Protein AF-A0A847F5H5-F1 (afdb_monomer)

Secondary structure (DSSP, 8-state):
---------------TTS--B-SSSSEEEEE--S-B-HHHHTTGGG---EEEEES--S-SEEEEEEEEEEETTEEEEEE----B----S---SSPEEEEE-S-TT---B-TT-EEEEEEE-TT--EEEEEE--PPPSS--GGGG---HHHHHHHHHHHHHHH-SS-HHHHHHHHHHHHHHHSEE-S-B-PPTTS-HHHHHHHT-SEE-HHHHHHHHHHHHHHTT--EEEEEEEE---EETTTTEEEEEGGGEEEEEEEEETTEEEEE----

Sequence (271 aa):
MLRTLLTAALIGSSVALLGSVSAGGDVREIGFAESMSPRALGPIRRDMTVVAELDSSSSRYLRGATLSDYRDGRWSGSIARPPVHSAGARAAGDKTRVAIVDHPEAYFLPAGAVVEAEERDHEGRRVLYFREGEPREGFDSRDLEIADELRERLRPIAERLAGGGDARERAERLRVRLASEKRYQLDFTAPPGVDATVYFLEEAEGGHCELFASAYVLLLRSIGIPARVVTGYVLSDEDASSGRWLARKGDAHAWAEVYVDGGYHPADPTP

Solvent-accessible surface area (backbone atoms only — not comparable to full-atom values): 14921 Å² total; per-residue (Å²): 138,90,84,82,85,84,77,84,74,82,80,78,81,81,53,74,93,62,36,68,71,58,98,77,68,72,44,39,40,42,70,70,59,65,57,45,52,51,80,70,47,59,59,34,68,69,30,75,55,62,30,32,42,22,66,60,73,99,54,52,50,23,43,36,36,43,30,40,47,70,56,97,61,25,39,30,32,34,59,62,76,59,59,72,46,89,57,74,88,83,77,95,64,91,57,37,45,36,38,36,69,48,63,77,90,61,72,57,39,42,78,38,33,32,35,43,46,79,50,63,50,98,86,65,38,46,30,40,32,27,33,85,38,74,46,58,76,74,77,63,73,50,23,44,60,66,54,66,70,56,29,67,65,35,25,65,56,29,50,68,56,24,54,84,72,56,71,58,59,20,48,51,37,38,31,53,48,49,29,72,75,36,43,79,34,62,67,43,67,41,62,90,97,49,45,49,41,60,41,40,71,76,72,43,68,41,33,41,42,56,43,36,11,45,37,52,27,53,28,36,21,37,72,71,35,36,25,27,34,34,36,33,31,46,51,83,64,66,38,84,89,76,68,25,34,54,36,27,56,31,30,56,44,36,28,20,33,37,57,43,99,60,23,63,40,85,47,68,27,58,105

Radius of gyration: 20.07 Å; Cα contacts (8 Å, |Δi|>4): 554; chains: 1; bounding box: 68×46×56 Å

Structure (mmCIF, N/CA/C/O backbone):
data_AF-A0A847F5H5-F1
#
_entry.id   AF-A0A847F5H5-F1
#
loop_
_atom_site.group_PDB
_atom_site.id
_atom_site.type_symbol
_atom_site.label_atom_id
_atom_site.label_alt_id
_atom_site.label_comp_id
_atom_site.label_asym_id
_atom_site.label_entity_id
_atom_site.label_seq_id
_atom_site.pdbx_PDB_ins_code
_atom_site.Cartn_x
_atom_site.Cartn_y
_atom_site.Cartn_z
_atom_site.occupancy
_atom_site.B_iso_or_equiv
_atom_site.auth_seq_id
_atom_site.auth_comp_id
_atom_site.auth_asym_id
_atom_site.auth_atom_id
_atom_site.pdbx_PDB_model_num
ATOM 1 N N . MET A 1 1 ? 49.551 -30.848 15.929 1.00 35.88 1 MET A N 1
ATOM 2 C CA . MET A 1 1 ? 48.209 -31.474 15.897 1.00 35.88 1 MET A CA 1
ATOM 3 C C . MET A 1 1 ? 47.343 -30.719 16.905 1.00 35.88 1 MET A C 1
ATOM 5 O O . MET A 1 1 ? 47.518 -30.927 18.090 1.00 35.88 1 MET A O 1
ATOM 9 N N . LEU A 1 2 ? 46.801 -29.555 16.542 1.00 30.11 2 LEU A N 1
ATOM 10 C CA . LEU A 1 2 ? 45.507 -29.298 15.879 1.00 30.11 2 LEU A CA 1
ATOM 11 C C . LEU A 1 2 ? 44.288 -29.544 16.793 1.00 30.11 2 LEU A C 1
ATOM 13 O O . LEU A 1 2 ? 43.998 -30.696 17.102 1.00 30.11 2 LEU A O 1
ATOM 17 N N . ARG A 1 3 ? 43.600 -28.449 17.163 1.00 28.64 3 ARG A N 1
ATOM 18 C CA . ARG A 1 3 ? 42.148 -28.263 17.430 1.00 28.64 3 ARG A CA 1
ATOM 19 C C . ARG A 1 3 ? 41.983 -26.936 18.193 1.00 28.64 3 ARG A C 1
ATOM 21 O O . ARG A 1 3 ? 42.121 -26.899 19.405 1.00 28.64 3 ARG A O 1
ATOM 28 N N . THR A 1 4 ? 42.079 -25.792 17.517 1.00 28.92 4 THR A N 1
ATOM 29 C CA . THR A 1 4 ? 41.012 -25.082 16.774 1.00 28.92 4 THR A CA 1
ATOM 30 C C . THR A 1 4 ? 39.921 -24.539 17.701 1.00 28.92 4 THR A C 1
ATOM 32 O O . THR A 1 4 ? 39.021 -25.260 18.118 1.00 28.92 4 THR A O 1
ATOM 35 N N . LEU A 1 5 ? 40.049 -23.241 17.989 1.00 28.94 5 LEU A N 1
ATOM 36 C CA . LEU A 1 5 ? 39.050 -22.354 18.576 1.00 28.94 5 LEU A CA 1
ATOM 37 C C . LEU A 1 5 ? 37.807 -22.318 17.674 1.00 28.94 5 LEU A C 1
ATOM 39 O O . LEU A 1 5 ? 37.929 -22.044 16.480 1.00 28.94 5 LEU A O 1
ATOM 43 N N . LEU A 1 6 ? 36.625 -22.586 18.232 1.00 26.55 6 LEU A N 1
ATOM 44 C CA . LEU A 1 6 ? 35.361 -22.310 17.555 1.00 26.55 6 LEU A CA 1
ATOM 45 C C . LEU A 1 6 ? 34.992 -20.844 17.798 1.00 26.55 6 LEU A C 1
ATOM 47 O O . LEU A 1 6 ? 34.504 -20.466 18.861 1.00 26.55 6 LEU A O 1
ATOM 51 N N . THR A 1 7 ? 35.242 -20.022 16.788 1.00 25.78 7 THR A N 1
ATOM 52 C CA . THR A 1 7 ? 34.642 -18.701 16.624 1.00 25.78 7 THR A CA 1
ATOM 53 C C . THR A 1 7 ? 33.165 -18.918 16.287 1.00 25.78 7 THR A C 1
ATOM 55 O O . THR A 1 7 ? 32.848 -19.420 15.209 1.00 25.78 7 THR A O 1
ATOM 58 N N . ALA A 1 8 ? 32.251 -18.601 17.205 1.00 26.41 8 ALA A N 1
ATOM 59 C CA . ALA A 1 8 ? 30.824 -18.582 16.900 1.00 26.41 8 ALA A CA 1
ATOM 60 C C . ALA A 1 8 ? 30.543 -17.390 15.973 1.00 26.41 8 ALA A C 1
ATOM 62 O O . ALA A 1 8 ? 30.628 -16.231 16.379 1.00 26.41 8 ALA A O 1
ATOM 63 N N . ALA A 1 9 ? 30.289 -17.697 14.703 1.00 25.73 9 ALA A N 1
ATOM 64 C CA . ALA A 1 9 ? 29.917 -16.737 13.682 1.00 25.73 9 ALA A CA 1
ATOM 65 C C . ALA A 1 9 ? 28.534 -16.142 13.986 1.00 25.73 9 ALA A C 1
ATOM 67 O O . ALA A 1 9 ? 27.576 -16.859 14.270 1.00 25.73 9 ALA A O 1
ATOM 68 N N . LEU A 1 10 ? 28.466 -14.815 13.903 1.00 22.73 10 LEU A N 1
ATOM 69 C CA . LEU A 1 10 ? 27.252 -14.010 13.871 1.00 22.73 10 LEU A CA 1
ATOM 70 C C . LEU A 1 10 ? 26.339 -14.515 12.745 1.00 22.73 10 LEU A C 1
ATOM 72 O O . LEU A 1 10 ? 26.642 -14.334 11.567 1.00 22.73 10 LEU A O 1
ATOM 76 N N . ILE A 1 11 ? 25.230 -15.155 13.108 1.00 26.02 11 ILE A N 1
ATOM 77 C CA . ILE A 1 11 ? 24.149 -15.468 12.174 1.00 26.02 11 ILE A CA 1
ATOM 78 C C . ILE A 1 11 ? 23.460 -14.139 11.859 1.00 26.02 11 ILE A C 1
ATOM 80 O O . ILE A 1 11 ? 22.859 -13.518 12.735 1.00 26.02 11 ILE A O 1
ATOM 84 N N . GLY A 1 12 ? 23.637 -13.675 10.622 1.00 22.53 12 GLY A N 1
ATOM 85 C CA . GLY A 1 12 ? 23.073 -12.430 10.118 1.00 22.53 12 GLY A CA 1
ATOM 86 C C . GLY A 1 12 ? 21.551 -12.437 10.212 1.00 22.53 12 GLY A C 1
ATOM 87 O O . GLY A 1 12 ? 20.888 -13.320 9.675 1.00 22.53 12 GLY A O 1
ATOM 88 N N . SER A 1 13 ? 21.007 -11.444 10.908 1.00 23.86 13 SER A N 1
ATOM 89 C CA . SER A 1 13 ? 19.577 -11.167 10.964 1.00 23.86 13 SER A CA 1
ATOM 90 C C . SER A 1 13 ? 19.075 -10.791 9.569 1.00 23.86 13 SER A C 1
ATOM 92 O O . SER A 1 13 ? 19.383 -9.711 9.064 1.00 23.86 13 SER A O 1
ATOM 94 N N . SER A 1 14 ? 18.310 -11.686 8.942 1.00 27.23 14 SER A N 1
ATOM 95 C CA . SER A 1 14 ? 17.518 -11.371 7.756 1.00 27.23 14 SER A CA 1
ATOM 96 C C . SER A 1 14 ? 16.498 -10.290 8.107 1.00 27.23 14 SER A C 1
ATOM 98 O O . SER A 1 14 ? 15.691 -10.425 9.023 1.00 27.23 14 SER A O 1
ATOM 100 N N . VAL A 1 15 ? 16.609 -9.184 7.390 1.00 31.14 15 VAL A N 1
ATOM 101 C CA . VAL A 1 15 ? 15.797 -7.977 7.495 1.00 31.14 15 VAL A CA 1
ATOM 102 C C . VAL A 1 15 ? 14.350 -8.254 7.068 1.00 31.14 15 VAL A C 1
ATOM 104 O O . VAL A 1 15 ? 14.107 -8.805 5.998 1.00 31.14 15 VAL A O 1
ATOM 107 N N . ALA A 1 16 ? 13.398 -7.796 7.881 1.00 34.81 16 ALA A N 1
ATOM 108 C CA . ALA A 1 16 ? 11.956 -8.028 7.757 1.00 34.81 16 ALA A CA 1
ATOM 109 C C . ALA A 1 16 ? 11.230 -7.281 6.613 1.00 34.81 16 ALA A C 1
ATOM 111 O O . ALA A 1 16 ? 10.046 -7.514 6.415 1.00 34.81 16 ALA A O 1
ATOM 112 N N . LEU A 1 17 ? 11.910 -6.449 5.813 1.00 39.22 17 LEU A N 1
ATOM 113 C CA . LEU A 1 17 ? 11.296 -5.782 4.645 1.00 39.22 17 LEU A CA 1
ATOM 114 C C . LEU A 1 17 ? 10.922 -6.758 3.516 1.00 39.22 17 LEU A C 1
ATOM 116 O O . LEU A 1 17 ? 10.131 -6.436 2.631 1.00 39.22 17 LEU A O 1
ATOM 120 N N . LEU A 1 18 ? 11.496 -7.961 3.531 1.00 43.25 18 LEU A N 1
ATOM 121 C CA . LEU A 1 18 ? 11.214 -9.028 2.580 1.00 43.25 18 LEU A CA 1
ATOM 122 C C . LEU A 1 18 ? 11.044 -10.307 3.401 1.00 43.25 18 LEU A C 1
ATOM 124 O O . LEU A 1 18 ? 12.012 -11.014 3.672 1.00 43.25 18 LEU A O 1
ATOM 128 N N . GLY A 1 19 ? 9.815 -10.546 3.862 1.00 35.94 19 GLY A N 1
ATOM 129 C CA . GLY A 1 19 ? 9.445 -11.721 4.648 1.00 35.94 19 GLY A CA 1
ATOM 130 C C . GLY A 1 19 ? 9.962 -13.048 4.081 1.00 35.94 19 GLY A C 1
ATOM 131 O O . GLY A 1 19 ? 10.298 -13.165 2.899 1.00 35.94 19 GLY A O 1
ATOM 132 N N . SER A 1 20 ? 10.043 -14.063 4.942 1.00 34.25 20 SER A N 1
ATOM 133 C CA . SER A 1 20 ? 10.551 -15.384 4.575 1.00 34.25 20 SER A CA 1
ATOM 134 C C . SER A 1 20 ? 9.737 -15.991 3.433 1.00 34.25 20 SER A C 1
ATOM 136 O O . SER A 1 20 ? 8.531 -16.194 3.559 1.00 34.25 20 SER A O 1
ATOM 138 N N . VAL A 1 21 ? 10.412 -16.326 2.333 1.00 33.47 21 VAL A N 1
ATOM 139 C CA . VAL A 1 21 ? 9.860 -17.187 1.285 1.00 33.47 21 VAL A CA 1
ATOM 140 C C . VAL A 1 21 ? 9.787 -18.602 1.858 1.00 33.47 21 VAL A C 1
ATOM 142 O O . VAL A 1 21 ? 10.818 -19.239 2.075 1.00 33.47 21 VAL A O 1
ATOM 145 N N . SER A 1 22 ? 8.580 -19.092 2.142 1.00 29.81 22 SER A N 1
ATOM 146 C CA . SER A 1 22 ? 8.377 -20.509 2.456 1.00 29.81 22 SER A CA 1
ATOM 147 C C . SER A 1 22 ? 8.654 -21.345 1.203 1.00 29.81 22 SER A C 1
ATOM 149 O O . SER A 1 22 ? 8.253 -20.982 0.094 1.00 29.81 22 SER A O 1
ATOM 151 N N . ALA A 1 23 ? 9.373 -22.456 1.367 1.00 26.58 23 ALA A N 1
ATOM 152 C CA . ALA A 1 23 ? 9.722 -23.381 0.296 1.00 26.58 23 ALA A CA 1
ATOM 153 C C . ALA A 1 23 ? 8.462 -24.099 -0.222 1.00 26.58 23 ALA A C 1
ATOM 155 O O . ALA A 1 23 ? 8.141 -25.204 0.205 1.00 26.58 23 ALA A O 1
ATOM 156 N N . GLY A 1 24 ? 7.727 -23.444 -1.123 1.00 30.95 24 GLY A N 1
ATOM 157 C CA . GLY A 1 24 ? 6.483 -23.984 -1.668 1.00 30.95 24 GLY A CA 1
ATOM 158 C C . GLY A 1 24 ? 5.568 -22.958 -2.333 1.00 30.95 24 GLY A C 1
ATOM 159 O O . GLY A 1 24 ? 4.369 -23.004 -2.101 1.00 30.95 24 GLY A O 1
ATOM 160 N N . GLY A 1 25 ? 6.112 -22.062 -3.165 1.00 37.31 25 GLY A N 1
ATOM 161 C CA . GLY A 1 25 ? 5.335 -21.243 -4.107 1.00 37.31 25 GLY A CA 1
ATOM 162 C C . GLY A 1 25 ? 4.893 -19.872 -3.586 1.00 37.31 25 GLY A C 1
ATOM 163 O O . GLY A 1 25 ? 4.116 -19.801 -2.649 1.00 37.31 25 GLY A O 1
ATOM 164 N N . ASP A 1 26 ? 5.392 -18.815 -4.243 1.00 52.09 26 ASP A N 1
ATOM 165 C CA . ASP A 1 26 ? 4.907 -17.422 -4.405 1.00 52.09 26 ASP A CA 1
ATOM 166 C C . ASP A 1 26 ? 4.318 -16.617 -3.224 1.00 52.09 26 ASP A C 1
ATOM 168 O O . ASP A 1 26 ? 4.041 -15.426 -3.401 1.00 52.09 26 ASP A O 1
ATOM 172 N N . VAL A 1 27 ? 4.160 -17.194 -2.035 1.00 48.09 27 VAL A N 1
ATOM 173 C CA . VAL A 1 27 ? 3.554 -16.547 -0.871 1.00 48.09 27 VAL A CA 1
ATOM 174 C C . VAL A 1 27 ? 4.625 -15.822 -0.063 1.00 48.09 27 VAL A C 1
ATOM 176 O O . VAL A 1 27 ? 5.603 -16.426 0.384 1.00 48.09 27 VAL A O 1
ATOM 179 N N . ARG A 1 28 ? 4.430 -14.515 0.133 1.00 54.88 28 ARG A N 1
ATOM 180 C CA . ARG A 1 28 ? 5.189 -13.724 1.105 1.00 54.88 28 ARG A CA 1
ATOM 181 C C . ARG A 1 28 ? 4.309 -13.436 2.309 1.00 54.88 28 ARG A C 1
ATOM 183 O O . ARG A 1 28 ? 3.216 -12.893 2.167 1.00 54.88 28 ARG A O 1
ATOM 190 N N . GLU A 1 29 ? 4.819 -13.779 3.483 1.00 46.38 29 GLU A N 1
ATOM 191 C CA . GLU A 1 29 ? 4.248 -13.381 4.765 1.00 46.38 29 GLU A CA 1
ATOM 192 C C . GLU A 1 29 ? 5.075 -12.236 5.332 1.00 46.38 29 GLU A C 1
ATOM 194 O O . GLU A 1 29 ? 6.288 -12.365 5.498 1.00 46.38 29 GLU A O 1
ATOM 199 N N . ILE A 1 30 ? 4.425 -11.118 5.643 1.00 51.72 30 ILE A N 1
ATOM 200 C CA . ILE A 1 30 ? 5.028 -10.068 6.458 1.00 51.72 30 ILE A CA 1
ATOM 201 C C . ILE A 1 30 ? 4.431 -10.201 7.852 1.00 51.72 30 ILE A C 1
ATOM 203 O O . ILE A 1 30 ? 3.277 -9.853 8.109 1.00 51.72 30 ILE A O 1
ATOM 207 N N . GLY A 1 31 ? 5.233 -10.767 8.751 1.00 40.81 31 GLY A N 1
ATOM 208 C CA . GLY A 1 31 ? 4.954 -10.736 10.174 1.00 40.81 31 GLY A CA 1
ATOM 209 C C . GLY A 1 31 ? 5.468 -9.428 10.754 1.00 40.81 31 GLY A C 1
ATOM 210 O O . GLY A 1 31 ? 6.678 -9.206 10.752 1.00 40.81 31 GLY A O 1
ATOM 211 N N . PHE A 1 32 ? 4.575 -8.593 11.286 1.00 47.12 32 PHE A N 1
ATOM 212 C CA . PHE A 1 32 ? 4.972 -7.495 12.163 1.00 47.12 32 PHE A CA 1
ATOM 213 C C . PHE A 1 32 ? 5.530 -8.128 13.430 1.00 47.12 32 PHE A C 1
ATOM 215 O O . PHE A 1 32 ? 4.789 -8.522 14.329 1.00 47.12 32 PHE A O 1
ATOM 222 N N . ALA A 1 33 ? 6.842 -8.347 13.472 1.00 33.88 33 ALA A N 1
ATOM 223 C CA . ALA A 1 33 ? 7.476 -8.724 14.718 1.00 33.88 33 ALA A CA 1
ATOM 224 C C . ALA A 1 33 ? 7.204 -7.600 15.723 1.00 33.88 33 ALA A C 1
ATOM 226 O O . ALA A 1 33 ? 7.337 -6.424 15.390 1.00 33.88 33 ALA A O 1
ATOM 227 N N . GLU A 1 34 ? 6.882 -7.977 16.958 1.00 37.00 34 GLU A N 1
ATOM 228 C CA . GLU A 1 34 ? 6.654 -7.116 18.127 1.00 37.00 34 GLU A CA 1
ATOM 229 C C . GLU A 1 34 ? 7.860 -6.200 18.470 1.00 37.00 34 GLU A C 1
ATOM 231 O O . GLU A 1 34 ? 7.881 -5.551 19.506 1.00 37.00 34 GLU A O 1
ATOM 236 N N . SER A 1 35 ? 8.872 -6.112 17.601 1.00 32.81 35 SER A N 1
ATOM 237 C CA . SER A 1 35 ? 9.904 -5.081 17.596 1.00 32.81 35 SER A CA 1
ATOM 238 C C . SER A 1 35 ? 10.494 -4.927 16.185 1.00 32.81 35 SER A C 1
ATOM 240 O O . SER A 1 35 ? 11.135 -5.841 15.661 1.00 32.81 35 SER A O 1
ATOM 242 N N . MET A 1 36 ? 10.334 -3.754 15.571 1.00 38.09 36 MET A N 1
ATOM 243 C CA . MET A 1 36 ? 11.272 -3.287 14.547 1.00 38.09 36 MET A CA 1
ATOM 244 C C . MET A 1 36 ? 12.256 -2.354 15.252 1.00 38.09 36 MET A C 1
ATOM 246 O O . MET A 1 36 ? 11.881 -1.303 15.763 1.00 38.09 36 MET A O 1
ATOM 250 N N . SER A 1 37 ? 13.523 -2.772 15.355 1.00 30.91 37 SER A N 1
ATOM 251 C CA . SER A 1 37 ? 14.561 -1.934 15.967 1.00 30.91 37 SER A CA 1
ATOM 252 C C . SER A 1 37 ? 15.206 -1.012 14.921 1.00 30.91 37 SER A C 1
ATOM 254 O O . SER A 1 37 ? 15.439 -1.451 13.785 1.00 30.91 37 SER A O 1
ATOM 256 N N . PRO A 1 38 ? 15.650 0.200 15.303 1.00 34.53 38 PRO A N 1
ATOM 257 C CA . PRO A 1 38 ? 16.405 1.094 14.417 1.00 34.53 38 PRO A CA 1
ATOM 258 C C . PRO A 1 38 ? 17.687 0.450 13.886 1.00 34.53 38 PRO A C 1
ATOM 260 O O . PRO A 1 38 ? 18.222 0.871 12.868 1.00 34.53 38 PRO A O 1
ATOM 263 N N . ARG A 1 39 ? 18.199 -0.595 14.545 1.00 28.91 39 ARG A N 1
ATOM 264 C CA . ARG A 1 39 ? 19.407 -1.314 14.129 1.00 28.91 39 ARG A CA 1
ATOM 265 C C . ARG A 1 39 ? 19.166 -2.247 12.935 1.00 28.91 39 ARG A C 1
ATOM 267 O O . ARG A 1 39 ? 20.116 -2.535 12.216 1.00 28.91 39 ARG A O 1
ATOM 274 N N . ALA A 1 40 ? 17.923 -2.684 12.718 1.00 34.25 40 ALA A N 1
ATOM 275 C CA . ALA A 1 40 ? 17.534 -3.541 11.595 1.00 34.25 40 ALA A CA 1
ATOM 276 C C . ALA A 1 40 ? 17.274 -2.744 10.302 1.00 34.25 40 ALA A C 1
ATOM 278 O O . ALA A 1 40 ? 17.538 -3.252 9.217 1.00 34.25 40 ALA A O 1
ATOM 279 N N . LEU A 1 41 ? 16.816 -1.488 10.413 1.00 41.78 41 LEU A N 1
ATOM 280 C CA . LEU A 1 41 ? 16.522 -0.602 9.273 1.00 41.78 41 LEU A CA 1
ATOM 281 C C . LEU A 1 41 ? 17.534 0.542 9.083 1.00 41.78 41 LEU A C 1
ATOM 283 O O . LEU A 1 41 ? 17.640 1.105 7.995 1.00 41.78 41 LEU A O 1
ATOM 287 N N . GLY A 1 42 ? 18.311 0.877 10.114 1.00 36.44 42 GLY A N 1
ATOM 288 C CA . GLY A 1 42 ? 19.349 1.910 10.081 1.00 36.44 42 GLY A CA 1
ATOM 289 C C . GLY A 1 42 ? 20.408 1.733 8.984 1.00 36.44 42 GLY A C 1
ATOM 290 O O . GLY A 1 42 ? 20.835 2.748 8.428 1.00 36.44 42 GLY A O 1
ATOM 291 N N . PRO A 1 43 ? 20.812 0.499 8.612 1.00 45.88 43 PRO A N 1
ATOM 292 C CA . PRO A 1 43 ? 21.656 0.283 7.440 1.00 45.88 43 PRO A CA 1
ATOM 293 C C . PRO A 1 43 ? 20.903 0.524 6.129 1.00 45.88 43 PRO A C 1
ATOM 295 O O . PRO A 1 43 ? 21.476 1.079 5.202 1.00 45.88 43 PRO A O 1
ATOM 298 N N . ILE A 1 44 ? 19.622 0.149 6.063 1.00 50.28 44 ILE A N 1
ATOM 299 C CA . ILE A 1 44 ? 18.853 0.071 4.815 1.00 50.28 44 ILE A CA 1
ATOM 300 C C . ILE A 1 44 ? 18.543 1.449 4.278 1.00 50.28 44 ILE A C 1
ATOM 302 O O . ILE A 1 44 ? 18.844 1.696 3.125 1.00 50.28 44 ILE A O 1
ATOM 306 N N . ARG A 1 45 ? 18.052 2.388 5.100 1.00 58.94 45 ARG A N 1
ATOM 307 C CA . ARG A 1 45 ? 17.749 3.755 4.625 1.00 58.94 45 ARG A CA 1
ATOM 308 C C . ARG A 1 45 ? 18.982 4.478 4.047 1.00 58.94 45 ARG A C 1
ATOM 310 O O . ARG A 1 45 ? 18.843 5.483 3.364 1.00 58.94 45 ARG A O 1
ATOM 317 N N . ARG A 1 46 ? 20.195 3.995 4.340 1.00 67.12 46 ARG A N 1
ATOM 318 C CA . ARG A 1 46 ? 21.462 4.493 3.776 1.00 67.12 46 ARG A CA 1
ATOM 319 C C . ARG A 1 46 ? 22.102 3.526 2.777 1.00 67.12 46 ARG A C 1
ATOM 321 O O . ARG A 1 46 ? 23.196 3.799 2.289 1.00 67.12 46 ARG A O 1
ATOM 328 N N . ASP A 1 47 ? 21.458 2.400 2.501 1.00 76.88 47 ASP A N 1
ATOM 329 C CA . ASP A 1 47 ? 21.939 1.389 1.580 1.00 76.88 47 ASP A CA 1
ATOM 330 C C . ASP A 1 47 ? 21.650 1.836 0.148 1.00 76.88 47 ASP A C 1
ATOM 332 O O . ASP A 1 47 ? 20.524 1.775 -0.354 1.00 76.88 47 ASP A O 1
ATOM 336 N N . MET A 1 48 ? 22.713 2.301 -0.500 1.00 82.25 48 MET A N 1
ATOM 337 C CA . MET A 1 48 ? 22.673 2.810 -1.864 1.00 82.25 48 MET A CA 1
ATOM 338 C C . MET A 1 48 ? 22.757 1.702 -2.921 1.00 82.25 48 MET A C 1
ATOM 340 O O . MET A 1 48 ? 22.806 2.018 -4.114 1.00 82.25 48 MET A O 1
ATOM 344 N N . THR A 1 49 ? 22.785 0.426 -2.513 1.00 85.31 49 THR A N 1
ATOM 345 C CA . THR A 1 49 ? 22.819 -0.721 -3.428 1.00 85.31 49 THR A CA 1
ATOM 346 C C . THR A 1 49 ? 21.616 -0.678 -4.360 1.00 85.31 49 THR A C 1
ATOM 348 O O . THR A 1 49 ? 20.473 -0.642 -3.901 1.00 85.31 49 THR A O 1
ATOM 351 N N . VAL A 1 50 ? 21.881 -0.684 -5.667 1.00 86.56 50 VAL A N 1
ATOM 352 C CA . VAL A 1 50 ? 20.852 -0.655 -6.712 1.00 86.56 50 VAL A CA 1
ATOM 353 C C . VAL A 1 50 ? 20.170 -2.019 -6.804 1.00 86.56 50 VAL A C 1
ATOM 355 O O . VAL A 1 50 ? 20.830 -3.052 -6.858 1.00 86.56 50 VAL A O 1
ATOM 358 N N . VAL A 1 51 ? 18.842 -1.996 -6.828 1.00 85.38 51 VAL A N 1
ATOM 359 C CA . VAL A 1 51 ? 17.952 -3.157 -6.959 1.00 85.38 51 VAL A CA 1
ATOM 360 C C . VAL A 1 51 ? 17.345 -3.205 -8.357 1.00 85.38 51 VAL A C 1
ATOM 362 O O . VAL A 1 51 ? 17.224 -4.284 -8.934 1.00 85.38 51 VAL A O 1
ATOM 365 N N . ALA A 1 52 ? 17.004 -2.046 -8.924 1.00 88.25 52 ALA A N 1
ATOM 366 C CA . ALA A 1 52 ? 16.523 -1.935 -10.293 1.00 88.25 52 ALA A CA 1
ATOM 367 C C . ALA A 1 52 ? 16.937 -0.605 -10.935 1.00 88.25 52 ALA A C 1
ATOM 369 O O . ALA A 1 52 ? 17.051 0.416 -10.255 1.00 88.25 52 ALA A O 1
ATOM 370 N N . GLU A 1 53 ? 17.126 -0.627 -12.252 1.00 90.81 53 GLU A N 1
ATOM 371 C CA . GLU A 1 53 ? 17.419 0.549 -13.076 1.00 90.81 53 GLU A CA 1
ATOM 372 C C . GLU A 1 53 ? 16.338 0.713 -14.143 1.00 90.81 53 GLU A C 1
ATOM 374 O O . GLU A 1 53 ? 16.091 -0.229 -14.897 1.00 90.81 53 GLU A O 1
ATOM 379 N N . LEU A 1 54 ? 15.730 1.892 -14.244 1.00 90.50 54 LEU A N 1
ATOM 380 C CA . LEU A 1 54 ? 14.658 2.183 -15.191 1.00 90.50 54 LEU A CA 1
ATOM 381 C C . LEU A 1 54 ? 15.040 3.361 -16.083 1.00 90.50 54 LEU A C 1
ATOM 383 O O . LEU A 1 54 ? 15.612 4.344 -15.612 1.00 90.50 54 LEU A O 1
ATOM 387 N N . ASP A 1 55 ? 14.692 3.274 -17.366 1.00 88.00 55 ASP A N 1
ATOM 388 C CA . ASP A 1 55 ? 14.926 4.378 -18.306 1.00 88.00 55 ASP A CA 1
ATOM 389 C C . ASP A 1 55 ? 13.941 5.542 -18.058 1.00 88.00 55 ASP A C 1
ATOM 391 O O . ASP A 1 55 ? 14.297 6.706 -18.205 1.00 88.00 55 ASP A O 1
ATOM 395 N N . SER A 1 56 ? 12.711 5.245 -17.635 1.00 81.94 56 SER A N 1
ATOM 396 C CA . SER A 1 56 ? 11.691 6.224 -17.239 1.00 81.94 56 SER A CA 1
ATOM 397 C C . SER A 1 56 ? 10.620 5.547 -16.377 1.00 81.94 56 SER A C 1
ATOM 399 O O . SER A 1 56 ? 10.612 4.324 -16.244 1.00 81.94 56 SER A O 1
ATOM 401 N N . SER A 1 57 ? 9.724 6.316 -15.758 1.00 78.38 57 SER A N 1
ATOM 402 C CA . SER A 1 57 ? 8.510 5.784 -15.126 1.00 78.38 57 SER A CA 1
ATOM 403 C C . SER A 1 57 ? 7.492 6.908 -14.945 1.00 78.38 57 SER A C 1
ATOM 405 O O . SER A 1 57 ? 7.869 7.992 -14.498 1.00 78.38 57 SER A O 1
ATOM 407 N N . SER A 1 58 ? 6.209 6.680 -15.247 1.00 78.00 58 SER A N 1
ATOM 408 C CA . SER A 1 58 ? 5.159 7.657 -14.895 1.00 78.00 58 SER A CA 1
ATOM 409 C C . SER A 1 58 ? 4.776 7.604 -13.416 1.00 78.00 58 SER A C 1
ATOM 411 O O . SER A 1 58 ? 4.169 8.536 -12.886 1.00 78.00 58 SER A O 1
ATOM 413 N N . SER A 1 59 ? 5.142 6.516 -12.735 1.00 84.62 59 SER A N 1
ATOM 414 C CA . SER A 1 59 ? 4.889 6.299 -11.316 1.00 84.62 59 SER A CA 1
ATOM 415 C C . SER A 1 59 ? 6.193 6.123 -10.556 1.00 84.62 59 SER A C 1
ATOM 417 O O . SER A 1 59 ? 7.058 5.334 -10.929 1.00 84.62 59 SER A O 1
ATOM 419 N N . ARG A 1 60 ? 6.304 6.775 -9.403 1.00 89.44 60 ARG A N 1
ATOM 420 C CA . ARG A 1 60 ? 7.405 6.521 -8.468 1.00 89.44 60 ARG A CA 1
ATOM 421 C C . ARG A 1 60 ? 7.276 5.192 -7.713 1.00 89.44 60 ARG A C 1
ATOM 423 O O . ARG A 1 60 ? 8.227 4.788 -7.062 1.00 89.44 60 ARG A O 1
ATOM 430 N N . TYR A 1 61 ? 6.123 4.523 -7.767 1.00 90.19 61 TYR A N 1
ATOM 431 C CA . TYR A 1 61 ? 5.852 3.293 -7.018 1.00 90.19 61 TYR A CA 1
ATOM 432 C C . TYR A 1 61 ? 6.129 2.055 -7.874 1.00 90.19 61 TYR A C 1
ATOM 434 O O . TYR A 1 61 ? 5.380 1.765 -8.810 1.00 90.19 61 TYR A O 1
ATOM 442 N N . LEU A 1 62 ? 7.168 1.300 -7.518 1.00 89.38 62 LEU A N 1
ATOM 443 C CA . LEU A 1 62 ? 7.529 0.031 -8.146 1.00 89.38 62 LEU A CA 1
ATOM 444 C C . LEU A 1 62 ? 7.092 -1.138 -7.269 1.00 89.38 62 LEU A C 1
ATOM 446 O O . LEU A 1 62 ? 7.663 -1.401 -6.208 1.00 89.38 62 LEU A O 1
ATOM 450 N N . ARG A 1 63 ? 6.064 -1.856 -7.722 1.00 86.75 63 ARG A N 1
ATOM 451 C CA . ARG A 1 63 ? 5.403 -2.926 -6.976 1.00 86.75 63 ARG A CA 1
ATOM 452 C C . ARG A 1 63 ? 6.275 -4.176 -6.881 1.00 86.75 63 ARG A C 1
ATOM 454 O O . ARG A 1 63 ? 6.668 -4.748 -7.896 1.00 86.75 63 ARG A O 1
ATOM 461 N N . GLY A 1 64 ? 6.497 -4.645 -5.657 1.00 83.88 64 GLY A N 1
ATOM 462 C CA . GLY A 1 64 ? 6.989 -5.987 -5.362 1.00 83.88 64 GLY A CA 1
ATOM 463 C C . GLY A 1 64 ? 5.830 -6.939 -5.061 1.00 83.88 64 GLY A C 1
ATOM 464 O O . GLY A 1 64 ? 5.262 -7.556 -5.965 1.00 83.88 64 GLY A O 1
ATOM 465 N N . ALA A 1 65 ? 5.479 -7.066 -3.781 1.00 83.06 65 ALA A N 1
ATOM 466 C CA . ALA A 1 65 ? 4.412 -7.950 -3.317 1.00 83.06 65 ALA A CA 1
ATOM 467 C C . ALA A 1 65 ? 3.130 -7.181 -2.989 1.00 83.06 65 ALA A C 1
ATOM 469 O O . ALA A 1 65 ? 3.174 -6.071 -2.465 1.00 83.06 65 ALA A O 1
ATOM 470 N N . THR A 1 66 ? 1.989 -7.801 -3.279 1.00 86.12 66 THR A N 1
ATOM 471 C CA . THR A 1 66 ? 0.660 -7.336 -2.868 1.00 86.12 66 THR A CA 1
ATOM 472 C C . THR A 1 66 ? 0.142 -8.248 -1.774 1.00 86.12 66 THR A C 1
ATOM 474 O O . THR A 1 66 ? 0.107 -9.468 -1.961 1.00 86.12 66 THR A O 1
ATOM 477 N N . LEU A 1 67 ? -0.268 -7.662 -0.658 1.00 88.56 67 LEU A N 1
ATOM 478 C CA . LEU A 1 67 ? -0.717 -8.365 0.530 1.00 88.56 67 LEU A CA 1
ATOM 479 C C . LEU A 1 67 ? -2.193 -8.059 0.762 1.00 88.56 67 LEU A C 1
ATOM 481 O O . LEU A 1 67 ? -2.575 -6.924 1.060 1.00 88.56 67 LEU A O 1
ATOM 485 N N . SER A 1 68 ? -3.008 -9.089 0.575 1.00 90.50 68 SER A N 1
ATOM 486 C CA . SER A 1 68 ? -4.466 -8.991 0.586 1.00 90.50 68 SER A CA 1
ATOM 487 C C . SER A 1 68 ? -5.073 -9.660 1.810 1.00 90.50 68 SER A C 1
ATOM 489 O O . SER A 1 68 ? -6.153 -9.259 2.229 1.00 90.50 68 SER A O 1
ATOM 491 N N . ASP A 1 69 ? -4.383 -10.623 2.413 1.00 89.88 69 ASP A N 1
ATOM 492 C CA . ASP A 1 69 ? -4.900 -11.435 3.507 1.00 89.88 69 ASP A CA 1
ATOM 493 C C . ASP A 1 69 ? -4.334 -10.937 4.845 1.00 89.88 69 ASP A C 1
ATOM 495 O O . ASP A 1 69 ? -3.117 -10.862 5.007 1.00 89.88 69 ASP A O 1
ATOM 499 N N . TYR A 1 70 ? -5.203 -10.599 5.805 1.00 89.44 70 TYR A N 1
ATOM 500 C CA . TYR A 1 70 ? -4.803 -10.156 7.147 1.00 89.44 70 TYR A CA 1
ATOM 501 C C . TYR A 1 70 ? -5.371 -11.069 8.229 1.00 89.44 70 TYR A C 1
ATOM 503 O O . TYR A 1 70 ? -6.591 -11.171 8.376 1.00 89.44 70 TYR A O 1
ATOM 511 N N . ARG A 1 71 ? -4.499 -11.734 8.994 1.00 86.38 71 ARG A N 1
ATOM 512 C CA . ARG A 1 71 ? -4.883 -12.625 10.102 1.00 86.38 71 ARG A CA 1
ATOM 513 C C . ARG A 1 71 ? -3.882 -12.535 11.241 1.00 86.38 71 ARG A C 1
ATOM 515 O O . ARG A 1 71 ? -2.679 -12.519 10.996 1.00 86.38 71 ARG A O 1
ATOM 522 N N . ASP A 1 72 ? -4.386 -12.490 12.472 1.00 84.38 72 ASP A N 1
ATOM 523 C CA . ASP A 1 72 ? -3.585 -12.499 13.704 1.00 84.38 72 ASP A CA 1
ATOM 524 C C . ASP A 1 72 ? -2.425 -11.490 13.683 1.00 84.38 72 ASP A C 1
ATOM 526 O O . ASP A 1 72 ? -1.275 -11.820 13.988 1.00 84.38 72 ASP A O 1
ATOM 530 N N . GLY A 1 73 ? -2.721 -10.262 13.247 1.00 84.00 73 GLY A N 1
ATOM 531 C CA . GLY A 1 73 ? -1.737 -9.192 13.154 1.00 84.00 73 GLY A CA 1
ATOM 532 C C . GLY A 1 73 ? -0.682 -9.393 12.066 1.00 84.00 73 GLY A C 1
ATOM 533 O O . GLY A 1 73 ? 0.394 -8.818 12.181 1.00 84.00 73 GLY A O 1
ATOM 534 N N . ARG A 1 74 ? -0.924 -10.221 11.039 1.00 84.50 74 ARG A N 1
ATOM 535 C CA . ARG A 1 74 ? 0.022 -10.481 9.939 1.00 84.50 74 ARG A CA 1
ATOM 536 C C . ARG A 1 74 ? -0.632 -10.350 8.575 1.00 84.50 74 ARG A C 1
ATOM 538 O O . ARG A 1 74 ? -1.766 -10.783 8.382 1.00 84.50 74 ARG A O 1
ATOM 545 N N . TRP A 1 75 ? 0.133 -9.817 7.625 1.00 85.31 75 TRP A N 1
ATOM 546 C CA . TRP A 1 75 ? -0.245 -9.792 6.218 1.00 85.31 75 TRP A CA 1
ATOM 547 C C . TRP A 1 75 ? 0.370 -10.965 5.464 1.00 85.31 75 TRP A C 1
ATOM 549 O O . TRP A 1 75 ? 1.557 -11.262 5.615 1.00 85.31 75 TRP A O 1
ATOM 559 N N . SER A 1 76 ? -0.406 -11.567 4.573 1.00 84.88 76 SER A N 1
ATOM 560 C CA . SER A 1 76 ? 0.091 -12.494 3.568 1.00 84.88 76 SER A CA 1
ATOM 561 C C . SER A 1 76 ? -0.432 -12.139 2.178 1.00 84.88 76 SER A C 1
ATOM 563 O O . SER A 1 76 ? -1.425 -11.426 1.991 1.00 84.88 76 SER A O 1
ATOM 565 N N . GLY A 1 77 ? 0.312 -12.577 1.169 1.00 83.06 77 GLY A N 1
ATOM 566 C CA . GLY A 1 77 ? -0.052 -12.354 -0.217 1.00 83.06 77 GLY A CA 1
ATOM 567 C C . GLY A 1 77 ? 0.990 -12.886 -1.177 1.00 83.06 77 GLY A C 1
ATOM 568 O O . GLY A 1 77 ? 1.762 -13.784 -0.847 1.00 83.06 77 GLY A O 1
ATOM 569 N N . SER A 1 78 ? 1.006 -12.328 -2.380 1.00 76.50 78 SER A N 1
ATOM 570 C CA . SER A 1 78 ? 1.799 -12.841 -3.493 1.00 76.50 78 SER A CA 1
ATOM 571 C C . SER A 1 78 ? 2.642 -11.757 -4.142 1.00 76.50 78 SER A C 1
ATOM 573 O O . SER A 1 78 ? 2.272 -10.581 -4.168 1.00 76.50 78 SER A O 1
ATOM 575 N N . ILE A 1 79 ? 3.749 -12.167 -4.754 1.00 71.31 79 ILE A N 1
ATOM 576 C CA . ILE A 1 79 ? 4.475 -11.307 -5.690 1.00 71.31 79 ILE A CA 1
ATOM 577 C C . ILE A 1 79 ? 3.593 -11.110 -6.924 1.00 71.31 79 ILE A C 1
ATOM 579 O O . ILE A 1 79 ? 3.209 -12.079 -7.583 1.00 71.31 79 ILE A O 1
ATOM 583 N N . ALA A 1 80 ? 3.249 -9.859 -7.231 1.00 66.19 80 ALA A N 1
ATOM 584 C CA . ALA A 1 80 ? 2.414 -9.563 -8.383 1.00 66.19 80 ALA A CA 1
ATOM 585 C C . ALA A 1 80 ? 3.190 -9.893 -9.663 1.00 66.19 80 ALA A C 1
ATOM 587 O O . ALA A 1 80 ? 4.155 -9.214 -10.011 1.00 66.19 80 ALA A O 1
ATOM 588 N N . ARG A 1 81 ? 2.762 -10.940 -10.374 1.00 72.31 81 ARG A N 1
ATOM 589 C CA . ARG A 1 81 ? 3.283 -11.242 -11.707 1.00 72.31 81 ARG A CA 1
ATOM 590 C C . ARG A 1 81 ? 2.475 -10.442 -12.733 1.00 72.31 81 ARG A C 1
ATOM 592 O O . ARG A 1 81 ? 1.270 -10.688 -12.870 1.00 72.31 81 ARG A O 1
ATOM 599 N N . PRO A 1 82 ? 3.083 -9.464 -13.424 1.00 73.00 82 PRO A N 1
ATOM 600 C CA . PRO A 1 82 ? 2.408 -8.757 -14.500 1.00 73.00 82 PRO A CA 1
ATOM 601 C C . PRO A 1 82 ? 2.060 -9.751 -15.617 1.00 73.00 82 PRO A C 1
ATOM 603 O O . PRO A 1 82 ? 2.726 -10.781 -15.767 1.00 73.00 82 PRO A O 1
ATOM 606 N N . PRO A 1 83 ? 1.012 -9.477 -16.407 1.00 71.88 83 PRO A N 1
ATOM 607 C CA . PRO A 1 83 ? 0.754 -10.279 -17.589 1.00 71.88 83 PRO A CA 1
ATOM 608 C C . PRO A 1 83 ? 1.949 -10.149 -18.541 1.00 71.88 83 PRO A C 1
ATOM 610 O O . PRO A 1 83 ? 2.469 -9.051 -18.748 1.00 71.88 83 PRO A O 1
ATOM 613 N N . VAL A 1 84 ? 2.384 -11.285 -19.089 1.00 69.12 84 VAL A N 1
ATOM 614 C CA . VAL A 1 84 ? 3.478 -11.365 -20.060 1.00 69.12 84 VAL A CA 1
ATOM 615 C C . VAL A 1 84 ? 2.865 -11.661 -21.422 1.00 69.12 84 VAL A C 1
ATOM 617 O O . VAL A 1 84 ? 2.314 -12.742 -21.631 1.00 69.12 84 VAL A O 1
ATOM 620 N N . HIS A 1 85 ? 2.941 -10.711 -22.350 1.00 69.00 85 HIS A N 1
ATOM 621 C CA . HIS A 1 85 ? 2.584 -10.966 -23.741 1.00 69.00 85 HIS A CA 1
ATOM 622 C C . HIS A 1 85 ? 3.831 -11.406 -24.499 1.00 69.00 85 HIS A C 1
ATOM 624 O O . HIS A 1 85 ? 4.729 -10.609 -24.739 1.00 69.00 85 HIS A O 1
ATOM 630 N N . SER A 1 86 ? 3.878 -12.671 -24.917 1.00 52.22 86 SER A N 1
ATOM 631 C CA . SER A 1 86 ? 4.898 -13.180 -25.835 1.00 52.22 86 SER A CA 1
ATOM 632 C C . SER A 1 86 ? 4.606 -12.729 -27.272 1.00 52.22 86 SER A C 1
ATOM 634 O O . SER A 1 86 ? 4.351 -13.538 -28.162 1.00 52.22 86 SER A O 1
ATOM 636 N N . ALA A 1 87 ? 4.612 -11.420 -27.522 1.00 50.34 87 ALA A N 1
ATOM 637 C CA . ALA A 1 87 ? 4.673 -10.923 -28.889 1.00 50.34 87 ALA A CA 1
ATOM 638 C C . ALA A 1 87 ? 6.136 -10.986 -29.342 1.00 50.34 87 ALA A C 1
ATOM 640 O O . ALA A 1 87 ? 7.020 -10.449 -28.676 1.00 50.34 87 ALA A O 1
ATOM 641 N N . GLY A 1 88 ? 6.392 -11.690 -30.450 1.00 45.69 88 GLY A N 1
ATOM 642 C CA . GLY A 1 88 ? 7.722 -11.833 -31.036 1.00 45.69 88 GLY A CA 1
ATOM 643 C C . GLY A 1 88 ? 8.463 -10.497 -31.091 1.00 45.69 88 GLY A C 1
ATOM 644 O O . GLY A 1 88 ? 7.879 -9.461 -31.409 1.00 45.69 88 GLY A O 1
ATOM 645 N N . ALA A 1 89 ? 9.743 -10.548 -30.727 1.00 47.84 89 ALA A N 1
ATOM 646 C CA . ALA A 1 89 ? 10.626 -9.402 -30.619 1.00 47.84 89 ALA A CA 1
ATOM 647 C C . ALA A 1 89 ? 10.442 -8.402 -31.776 1.00 47.84 89 ALA A C 1
ATOM 649 O O . ALA A 1 89 ? 10.440 -8.790 -32.945 1.00 47.84 89 ALA A O 1
ATOM 650 N N . ARG A 1 90 ? 10.407 -7.112 -31.408 1.00 46.62 90 ARG A N 1
ATOM 651 C CA . ARG A 1 90 ? 10.392 -5.908 -32.267 1.00 46.62 90 ARG A CA 1
ATOM 652 C C . ARG A 1 90 ? 9.019 -5.437 -32.763 1.00 46.62 90 ARG A C 1
ATOM 654 O O . ARG A 1 90 ? 8.749 -5.409 -33.957 1.00 46.62 90 ARG A O 1
ATOM 661 N N . ALA A 1 91 ? 8.227 -4.877 -31.854 1.00 47.00 91 ALA A N 1
ATOM 662 C CA . ALA A 1 91 ? 7.456 -3.681 -32.192 1.00 47.00 91 ALA A CA 1
ATOM 663 C C . ALA A 1 91 ? 8.111 -2.506 -31.460 1.00 47.00 91 ALA A C 1
ATOM 665 O O . ALA A 1 91 ? 8.173 -2.516 -30.235 1.00 47.00 91 ALA A O 1
ATOM 666 N N . ALA A 1 92 ? 8.673 -1.552 -32.199 1.00 45.41 92 ALA A N 1
ATOM 667 C CA . ALA A 1 92 ? 9.162 -0.294 -31.650 1.00 45.41 92 ALA A CA 1
ATOM 668 C C . ALA A 1 92 ? 7.941 0.557 -31.263 1.00 45.41 92 ALA A C 1
ATOM 670 O O . ALA A 1 92 ? 7.257 1.088 -32.132 1.00 45.41 92 ALA A O 1
ATOM 671 N N . GLY A 1 93 ? 7.625 0.605 -29.975 1.00 57.56 93 GLY A N 1
ATOM 672 C CA . GLY A 1 93 ? 6.615 1.482 -29.381 1.00 57.56 93 GLY A CA 1
ATOM 673 C C . GLY A 1 93 ? 7.136 2.013 -28.045 1.00 57.56 93 GLY A C 1
ATOM 674 O O . GLY A 1 93 ? 8.241 1.627 -27.657 1.00 57.56 93 GLY A O 1
ATOM 675 N N . ASP A 1 94 ? 6.355 2.862 -27.367 1.00 68.19 94 ASP A N 1
ATOM 676 C CA . ASP A 1 94 ? 6.644 3.477 -26.055 1.00 68.19 94 ASP A CA 1
ATOM 677 C C . ASP A 1 94 ? 6.798 2.424 -24.940 1.00 68.19 94 ASP A C 1
ATOM 679 O O . ASP A 1 94 ? 5.928 2.234 -24.089 1.00 68.19 94 ASP A O 1
ATOM 683 N N . LYS A 1 95 ? 7.893 1.667 -24.986 1.00 78.81 95 LYS A N 1
ATOM 684 C CA . LYS A 1 95 ? 8.248 0.658 -23.993 1.00 78.81 95 LYS A CA 1
ATOM 685 C C . LYS A 1 95 ? 9.283 1.235 -23.058 1.00 78.81 95 LYS A C 1
ATOM 687 O O . LYS A 1 95 ? 10.308 1.754 -23.497 1.00 78.81 95 LYS A O 1
ATOM 692 N N . THR A 1 96 ? 9.048 1.032 -21.778 1.00 87.38 96 THR A N 1
ATOM 693 C CA . THR A 1 96 ? 9.999 1.356 -20.733 1.00 87.38 96 THR A CA 1
ATOM 694 C C . THR A 1 96 ? 10.842 0.130 -20.432 1.00 87.38 96 THR A C 1
ATOM 696 O O . THR A 1 96 ? 10.334 -0.987 -20.296 1.00 87.38 96 THR A O 1
ATOM 699 N N . ARG A 1 97 ? 12.153 0.335 -20.336 1.00 91.25 97 ARG A N 1
ATOM 700 C CA . ARG A 1 97 ? 13.107 -0.684 -19.905 1.00 91.25 97 ARG A CA 1
ATOM 701 C C . ARG A 1 97 ? 13.264 -0.628 -18.390 1.00 91.25 97 ARG A C 1
ATOM 703 O O . ARG A 1 97 ? 13.492 0.447 -17.839 1.00 91.25 97 ARG A O 1
ATOM 710 N N . VAL A 1 98 ? 13.259 -1.792 -17.747 1.00 90.62 98 VAL A N 1
ATOM 711 C CA . VAL A 1 98 ? 13.783 -1.978 -16.390 1.00 90.62 98 VAL A CA 1
ATOM 712 C C . VAL A 1 98 ? 14.792 -3.122 -16.364 1.00 90.62 98 VAL A C 1
ATOM 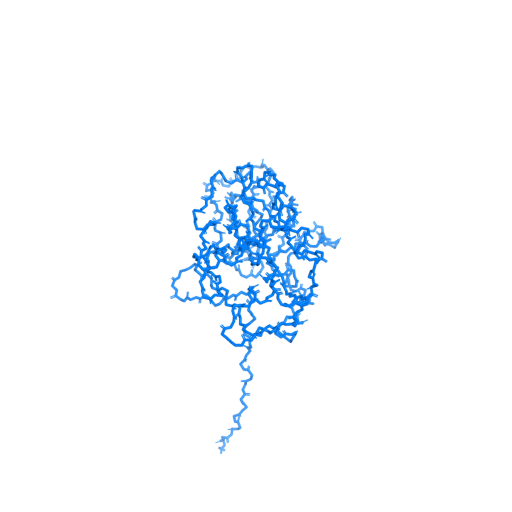714 O O . VAL A 1 98 ? 14.531 -4.202 -16.889 1.00 90.62 98 VAL A O 1
ATOM 717 N N . ALA A 1 99 ? 15.956 -2.898 -15.762 1.00 90.50 99 ALA A N 1
ATOM 718 C CA . ALA A 1 99 ? 16.917 -3.947 -15.445 1.00 90.50 99 ALA A CA 1
ATOM 719 C C . ALA A 1 99 ? 16.817 -4.303 -13.96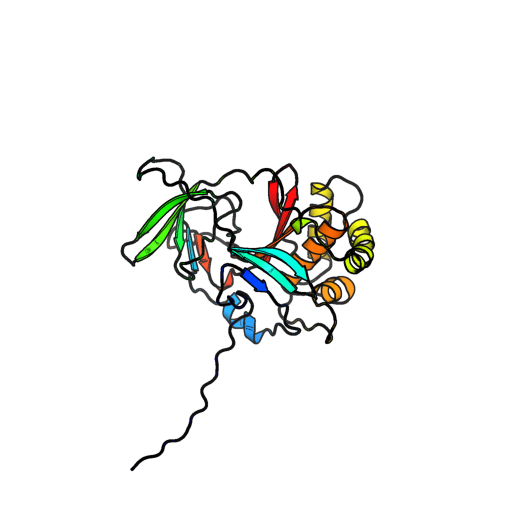4 1.00 90.50 99 ALA A C 1
ATOM 721 O O . ALA A 1 99 ? 16.954 -3.429 -13.112 1.00 90.50 99 ALA A O 1
ATOM 722 N N . ILE A 1 100 ? 16.604 -5.583 -13.669 1.00 85.62 100 ILE A N 1
ATOM 723 C CA . ILE A 1 100 ? 16.558 -6.109 -12.304 1.00 85.62 100 ILE A CA 1
ATOM 724 C C . ILE A 1 100 ? 17.976 -6.518 -11.905 1.00 85.62 100 ILE A C 1
ATOM 726 O O . ILE A 1 100 ? 18.580 -7.396 -12.528 1.00 85.62 100 ILE A O 1
ATOM 730 N N . VAL A 1 101 ? 18.511 -5.845 -10.888 1.00 84.12 101 VAL A N 1
ATOM 731 C CA . VAL A 1 101 ? 19.889 -5.998 -10.400 1.00 84.12 101 VAL A CA 1
ATOM 732 C C . VAL A 1 101 ? 19.944 -6.943 -9.199 1.00 84.12 101 VAL A C 1
ATOM 734 O O . VAL A 1 101 ? 20.840 -7.781 -9.126 1.00 84.12 101 VAL A O 1
ATOM 737 N N . ASP A 1 102 ? 18.966 -6.854 -8.297 1.00 72.38 102 ASP A N 1
ATOM 738 C CA . ASP A 1 102 ? 18.807 -7.740 -7.136 1.00 72.38 102 ASP A CA 1
ATOM 739 C C . ASP A 1 102 ? 17.382 -8.327 -7.128 1.00 72.38 102 ASP A C 1
ATOM 741 O O . ASP A 1 102 ? 16.457 -7.696 -7.637 1.00 72.38 102 ASP A O 1
ATOM 745 N N . HIS A 1 103 ? 17.199 -9.535 -6.583 1.00 70.12 103 HIS A N 1
ATOM 746 C CA . HIS A 1 103 ? 15.954 -10.326 -6.678 1.00 70.12 103 HIS A CA 1
ATOM 747 C C . HIS A 1 103 ? 15.487 -10.605 -8.124 1.00 70.12 103 HIS A C 1
ATOM 749 O O . HIS A 1 103 ? 14.450 -10.094 -8.552 1.00 70.12 103 HIS A O 1
ATOM 755 N N . PRO A 1 104 ? 16.211 -11.431 -8.908 1.00 70.12 104 PRO A N 1
ATOM 756 C CA . PRO A 1 104 ? 15.911 -11.664 -10.327 1.00 70.12 104 PRO A CA 1
ATOM 757 C C . PRO A 1 104 ? 14.520 -12.268 -10.595 1.00 70.12 104 PRO A C 1
ATOM 759 O O . PRO A 1 104 ? 14.030 -12.206 -11.723 1.00 70.12 104 PRO A O 1
ATOM 762 N N . GLU A 1 105 ? 13.880 -12.856 -9.585 1.00 73.38 105 GLU A N 1
ATOM 763 C CA . GLU A 1 105 ? 12.506 -13.359 -9.629 1.00 73.38 105 GLU A CA 1
ATOM 764 C C . GLU A 1 105 ? 11.434 -12.255 -9.576 1.00 73.38 105 GLU A C 1
ATOM 766 O O . GLU A 1 105 ? 10.277 -12.500 -9.929 1.00 73.38 105 GLU A O 1
ATOM 771 N N . ALA A 1 106 ? 11.796 -11.049 -9.132 1.00 75.38 106 ALA A N 1
ATOM 772 C CA . ALA A 1 106 ? 10.889 -9.919 -8.995 1.00 75.38 106 ALA A CA 1
ATOM 773 C C . ALA A 1 106 ? 10.718 -9.152 -10.316 1.00 75.38 106 ALA A C 1
ATOM 775 O O . ALA A 1 106 ? 11.532 -9.242 -11.235 1.00 75.38 106 ALA A O 1
ATOM 776 N N . TYR A 1 107 ? 9.625 -8.393 -10.410 1.00 75.25 107 TYR A N 1
ATOM 777 C CA . TYR A 1 107 ? 9.316 -7.558 -11.574 1.00 75.25 107 TYR A CA 1
ATOM 778 C C . TYR A 1 107 ? 9.525 -6.062 -11.304 1.00 75.25 107 TYR A C 1
ATOM 780 O O . TYR A 1 107 ? 9.953 -5.368 -12.215 1.00 75.25 107 TYR A O 1
ATOM 788 N N . PHE A 1 108 ? 9.241 -5.580 -10.084 1.00 85.12 108 PHE A N 1
ATOM 789 C CA . PHE A 1 108 ? 9.344 -4.166 -9.680 1.00 85.12 108 PHE A CA 1
ATOM 790 C C . PHE A 1 108 ? 8.822 -3.191 -10.742 1.00 85.12 108 PHE A C 1
ATOM 792 O O . PHE A 1 108 ? 9.567 -2.379 -11.282 1.00 85.12 108 PHE A O 1
ATOM 799 N N . LEU A 1 109 ? 7.523 -3.283 -11.039 1.00 87.38 109 LEU A N 1
ATOM 800 C CA . LEU A 1 109 ? 6.868 -2.464 -12.061 1.00 87.38 109 LEU A CA 1
ATOM 801 C C . LEU A 1 109 ? 5.770 -1.574 -11.467 1.00 87.38 109 LEU A C 1
ATOM 803 O O . LEU A 1 109 ? 5.191 -1.933 -10.436 1.00 87.38 109 LEU A O 1
ATOM 807 N N . PRO A 1 110 ? 5.421 -0.461 -12.132 1.00 86.00 110 PRO A N 1
ATOM 808 C 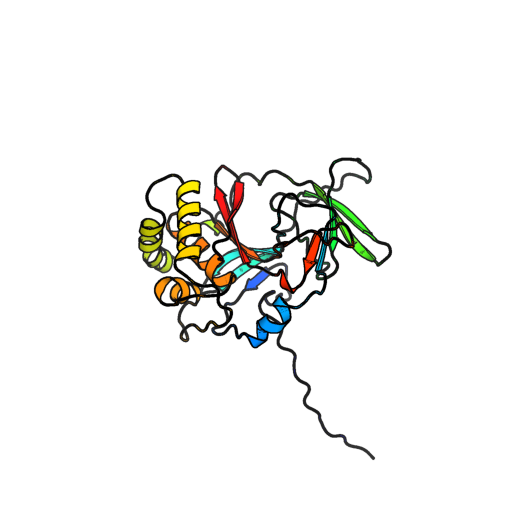CA . PRO A 1 110 ? 4.221 0.303 -11.817 1.00 86.00 110 PRO A CA 1
ATOM 809 C C . PRO A 1 110 ? 2.938 -0.538 -11.841 1.00 86.00 110 PRO A C 1
ATOM 811 O O . PRO A 1 110 ? 2.836 -1.573 -12.508 1.00 86.00 110 PRO A O 1
ATOM 814 N N . ALA A 1 111 ? 1.917 -0.061 -11.130 1.00 81.44 111 ALA A N 1
ATOM 815 C CA . ALA A 1 111 ? 0.571 -0.614 -11.222 1.00 81.44 111 ALA A CA 1
ATOM 816 C C . ALA A 1 111 ? 0.073 -0.608 -12.679 1.00 81.44 111 ALA A C 1
ATOM 818 O O . ALA A 1 111 ? 0.270 0.365 -13.395 1.00 81.44 111 ALA A O 1
ATOM 819 N N . GLY A 1 112 ? -0.560 -1.701 -13.120 1.00 80.19 112 GLY A N 1
ATOM 820 C CA . GLY A 1 112 ? -1.094 -1.814 -14.485 1.00 80.19 112 GLY A CA 1
ATOM 821 C C . GLY A 1 112 ? -0.050 -2.123 -15.565 1.00 80.19 112 GLY A C 1
ATOM 822 O O . GLY A 1 112 ? -0.427 -2.393 -16.703 1.00 80.19 112 GLY A O 1
ATOM 823 N N . ALA A 1 113 ? 1.244 -2.162 -15.224 1.00 85.56 113 ALA A N 1
ATOM 824 C CA . ALA A 1 113 ? 2.294 -2.503 -16.173 1.00 85.56 113 ALA A CA 1
ATOM 825 C C . ALA A 1 113 ? 2.107 -3.905 -16.775 1.00 85.56 113 ALA A C 1
ATOM 827 O O . ALA A 1 113 ? 1.794 -4.884 -16.087 1.00 85.56 113 ALA A O 1
ATOM 828 N N . VAL A 1 114 ? 2.354 -3.990 -18.078 1.00 86.38 114 VAL A N 1
ATOM 829 C CA . VAL A 1 114 ? 2.280 -5.216 -18.868 1.00 86.38 114 VAL A CA 1
ATOM 830 C C . VAL A 1 114 ? 3.653 -5.491 -19.458 1.00 86.38 114 VAL A C 1
ATOM 832 O O . VAL A 1 114 ? 4.207 -4.641 -20.154 1.00 86.38 114 VAL A O 1
ATOM 835 N N . VAL A 1 115 ? 4.208 -6.672 -19.185 1.00 87.94 115 VAL A N 1
ATOM 836 C CA . VAL A 1 115 ? 5.511 -7.070 -19.729 1.00 87.94 115 VAL A CA 1
ATOM 837 C C . VAL A 1 115 ? 5.309 -7.553 -21.157 1.00 87.94 115 VAL A C 1
ATOM 839 O O . VAL A 1 115 ? 4.537 -8.476 -21.414 1.00 87.94 115 VAL A O 1
ATOM 842 N N . GLU A 1 116 ? 6.013 -6.930 -22.092 1.00 86.94 116 GLU A N 1
ATOM 843 C CA . GLU A 1 116 ? 5.923 -7.245 -23.519 1.00 86.94 116 GLU A CA 1
ATOM 844 C C . GLU A 1 116 ? 7.155 -7.985 -24.041 1.00 86.94 116 GLU A C 1
ATOM 846 O O . GLU A 1 116 ? 7.079 -8.652 -25.069 1.00 86.94 116 GLU A O 1
ATOM 851 N N . ALA A 1 117 ? 8.295 -7.861 -23.361 1.00 86.50 117 ALA A N 1
ATOM 852 C CA . ALA A 1 117 ? 9.474 -8.670 -23.636 1.00 86.50 117 ALA A CA 1
ATOM 853 C C . ALA A 1 117 ? 10.333 -8.832 -22.380 1.00 86.50 117 ALA A C 1
ATOM 855 O O . ALA A 1 117 ? 10.356 -7.970 -21.499 1.00 86.50 117 ALA A O 1
ATOM 856 N N . GLU A 1 118 ? 11.062 -9.941 -22.335 1.00 89.19 118 GLU A N 1
ATOM 857 C CA . GLU A 1 118 ? 12.057 -10.249 -21.317 1.00 89.19 118 GLU A CA 1
ATOM 858 C C . GLU A 1 118 ? 13.331 -10.732 -22.007 1.00 89.19 118 GLU A C 1
ATOM 860 O O . GLU A 1 118 ? 13.288 -11.612 -22.869 1.00 89.19 118 GLU A O 1
ATOM 865 N N . GLU A 1 119 ? 14.464 -10.154 -21.623 1.00 90.44 119 GLU A N 1
ATOM 866 C CA . GLU A 1 119 ? 15.779 -10.454 -22.179 1.00 90.44 119 GLU A CA 1
ATOM 867 C C . GLU A 1 119 ? 16.829 -10.550 -21.063 1.00 90.44 119 GLU A C 1
ATOM 869 O O . GLU A 1 119 ? 16.572 -10.242 -19.894 1.00 90.44 119 GLU A O 1
ATOM 874 N N . ARG A 1 120 ? 18.041 -10.979 -21.427 1.00 89.75 120 ARG A N 1
ATOM 875 C CA . ARG A 1 120 ? 19.228 -10.855 -20.577 1.00 89.75 120 ARG A CA 1
ATOM 876 C C . ARG A 1 120 ? 20.209 -9.895 -21.224 1.00 89.75 120 ARG A C 1
ATOM 878 O O . ARG A 1 120 ? 20.491 -10.035 -22.412 1.00 89.75 120 ARG A O 1
ATOM 885 N N . ASP A 1 121 ? 20.726 -8.942 -20.457 1.00 85.88 121 ASP A N 1
ATOM 886 C CA . ASP A 1 121 ? 21.764 -8.041 -20.958 1.00 85.88 121 ASP A CA 1
ATOM 887 C C . ASP A 1 121 ? 23.152 -8.707 -20.992 1.00 85.88 121 ASP A C 1
ATOM 889 O O . ASP A 1 121 ? 23.313 -9.890 -20.683 1.00 85.88 121 ASP A O 1
ATOM 893 N N . HIS A 1 122 ? 24.175 -7.941 -21.382 1.00 84.69 122 HIS A N 1
ATOM 894 C CA . HIS A 1 122 ? 25.552 -8.434 -21.488 1.00 84.69 122 HIS A CA 1
ATOM 895 C C . H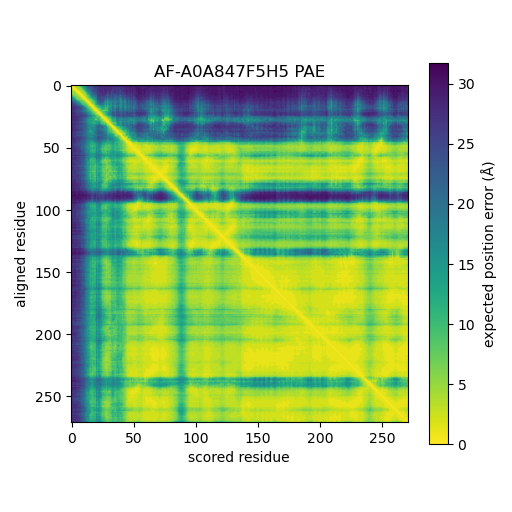IS A 1 122 ? 26.168 -8.855 -20.141 1.00 84.69 122 HIS A C 1
ATOM 897 O O . HIS A 1 122 ? 27.151 -9.592 -20.127 1.00 84.69 122 HIS A O 1
ATOM 903 N N . GLU A 1 123 ? 25.607 -8.400 -19.019 1.00 85.00 123 GLU A N 1
ATOM 904 C CA . GLU A 1 123 ? 25.976 -8.799 -17.655 1.00 85.00 123 GLU A CA 1
ATOM 905 C C . GLU A 1 123 ? 25.133 -9.986 -17.158 1.00 85.00 123 GLU A C 1
ATOM 907 O O . GLU A 1 123 ? 25.305 -10.454 -16.033 1.00 85.00 123 GLU A O 1
ATOM 912 N N . GLY A 1 124 ? 24.226 -10.507 -17.992 1.00 86.00 124 GLY A N 1
ATOM 913 C CA . GLY A 1 124 ? 23.316 -11.597 -17.653 1.00 86.00 124 GLY A CA 1
ATOM 914 C C . GLY A 1 124 ? 22.130 -11.167 -16.786 1.00 86.00 124 GLY A C 1
ATOM 915 O O . GLY A 1 124 ? 21.352 -12.036 -16.365 1.00 86.00 124 GLY A O 1
ATOM 916 N N . ARG A 1 125 ? 21.963 -9.861 -16.534 1.00 87.19 125 ARG A N 1
ATOM 917 C CA . ARG A 1 125 ? 20.868 -9.303 -15.732 1.00 87.19 125 ARG A CA 1
ATOM 918 C C . ARG A 1 125 ? 19.557 -9.434 -16.486 1.00 87.19 125 ARG A C 1
ATOM 920 O O . ARG A 1 125 ? 19.518 -9.315 -17.710 1.00 87.19 125 ARG A O 1
ATOM 927 N N . ARG A 1 126 ? 18.475 -9.683 -15.751 1.00 88.81 126 ARG A N 1
ATOM 928 C CA . ARG A 1 126 ? 17.129 -9.781 -16.319 1.00 88.81 126 ARG A CA 1
ATOM 929 C C . ARG A 1 126 ? 16.641 -8.380 -16.678 1.00 88.81 126 ARG A C 1
ATOM 931 O O . ARG A 1 126 ? 16.593 -7.508 -15.814 1.00 88.81 126 ARG A O 1
ATOM 938 N N . VAL A 1 127 ? 16.281 -8.177 -17.938 1.00 90.44 127 VAL A N 1
ATOM 939 C CA . VAL A 1 127 ? 15.760 -6.908 -18.450 1.00 90.44 127 VAL A CA 1
ATOM 940 C C . VAL A 1 127 ? 14.338 -7.119 -18.932 1.00 90.44 127 VAL A C 1
ATOM 942 O O . VAL A 1 127 ? 14.072 -8.026 -19.719 1.00 90.44 127 VAL A O 1
ATOM 945 N N . LEU A 1 128 ? 13.428 -6.274 -18.463 1.00 90.69 128 LEU A N 1
ATOM 946 C CA . LEU A 1 128 ? 12.034 -6.275 -18.871 1.00 90.69 128 LEU A CA 1
ATOM 947 C C . LEU A 1 128 ? 11.742 -5.030 -19.691 1.00 90.69 128 LEU A C 1
ATOM 949 O O . LEU A 1 128 ? 12.141 -3.922 -19.330 1.00 90.69 128 LEU A O 1
ATOM 953 N N . TYR A 1 129 ? 10.993 -5.231 -20.765 1.00 90.31 129 TYR A N 1
ATOM 954 C CA . TYR A 1 129 ? 10.375 -4.164 -21.529 1.00 90.31 129 TYR A CA 1
ATOM 955 C C . TYR A 1 129 ? 8.888 -4.217 -21.249 1.00 90.31 129 TYR A C 1
ATOM 957 O O . TYR A 1 129 ? 8.221 -5.208 -21.567 1.00 90.31 129 TYR A O 1
ATOM 965 N N . PHE A 1 130 ? 8.380 -3.167 -20.625 1.00 88.94 130 PHE A N 1
ATOM 966 C CA . PHE A 1 130 ? 6.984 -3.083 -20.250 1.00 88.94 130 PHE A CA 1
ATOM 967 C C . PHE A 1 130 ? 6.341 -1.850 -20.857 1.00 88.94 130 PHE A C 1
ATOM 969 O O . PHE A 1 130 ? 6.994 -0.847 -21.141 1.00 88.94 130 PHE A O 1
ATOM 976 N N . ARG A 1 131 ? 5.033 -1.950 -21.040 1.00 87.12 131 ARG A N 1
ATOM 977 C CA . ARG A 1 131 ? 4.178 -0.809 -21.313 1.00 87.12 131 ARG A CA 1
ATOM 978 C C . ARG A 1 131 ? 3.369 -0.533 -20.062 1.00 87.12 131 ARG A C 1
ATOM 980 O O . ARG A 1 131 ? 2.836 -1.458 -19.442 1.00 87.12 131 ARG A O 1
ATOM 987 N N . GLU A 1 132 ? 3.282 0.730 -19.688 1.00 79.38 132 GLU A N 1
ATOM 988 C CA . GLU A 1 132 ? 2.359 1.144 -18.642 1.00 79.38 132 GLU A CA 1
ATOM 989 C C . GLU A 1 132 ? 0.926 1.025 -19.169 1.00 79.38 132 GLU A C 1
ATOM 991 O O . GLU A 1 132 ? 0.621 1.365 -20.315 1.00 79.38 132 GLU A O 1
ATOM 996 N N . GLY A 1 133 ? 0.062 0.423 -18.362 1.00 71.75 133 GLY A N 1
ATOM 997 C CA . GLY A 1 133 ? -1.311 0.126 -18.729 1.00 71.75 133 GLY A CA 1
ATOM 998 C C . GLY A 1 133 ? -2.271 0.697 -17.705 1.00 71.75 133 GLY A C 1
ATOM 999 O O . GLY A 1 133 ? -1.908 0.904 -16.547 1.00 71.75 133 GLY A O 1
ATOM 1000 N N . GLU A 1 134 ? -3.507 0.909 -18.142 1.00 67.25 134 GLU A N 1
ATOM 1001 C CA . GLU A 1 134 ? -4.589 1.271 -17.237 1.00 67.25 134 GLU A CA 1
ATOM 1002 C C . GLU A 1 134 ? -4.758 0.194 -16.150 1.00 67.25 134 GLU A C 1
ATOM 1004 O O . GLU A 1 134 ? -4.535 -1.001 -16.408 1.00 67.25 134 GLU A O 1
ATOM 1009 N N . PRO A 1 135 ? -5.145 0.583 -14.925 1.00 64.19 135 PRO A N 1
ATOM 1010 C CA . PRO A 1 135 ? -5.480 -0.368 -13.879 1.00 64.19 135 PRO A CA 1
ATOM 1011 C C . PRO A 1 135 ? -6.501 -1.399 -14.381 1.00 64.19 135 PRO A C 1
ATOM 1013 O O . PRO A 1 135 ? -7.438 -1.070 -15.104 1.00 64.19 135 PRO A O 1
ATOM 1016 N N . ARG A 1 136 ? -6.323 -2.668 -13.998 1.00 66.88 136 ARG A N 1
ATOM 1017 C CA . ARG A 1 136 ? -7.283 -3.724 -14.350 1.00 66.88 136 ARG A CA 1
ATOM 1018 C C . ARG A 1 136 ? -8.650 -3.429 -13.732 1.00 66.88 136 ARG A C 1
ATOM 1020 O O . ARG A 1 136 ? -8.711 -3.082 -12.553 1.00 66.88 136 ARG A O 1
ATOM 1027 N N . GLU A 1 137 ? -9.707 -3.661 -14.509 1.00 63.94 137 GLU A N 1
ATOM 1028 C CA . GLU A 1 137 ? -11.084 -3.640 -14.015 1.00 63.94 137 GLU A CA 1
ATOM 1029 C C . GLU A 1 137 ? -11.317 -4.765 -12.996 1.00 63.94 137 GLU A C 1
ATOM 1031 O O . GLU A 1 137 ? -10.880 -5.905 -13.186 1.00 63.94 137 GLU A O 1
ATOM 1036 N N . GLY A 1 138 ? -12.053 -4.443 -11.935 1.00 79.38 138 GLY A N 1
ATOM 1037 C CA . GLY A 1 138 ? -12.383 -5.364 -10.853 1.00 79.38 138 GLY A CA 1
ATOM 1038 C C . GLY A 1 138 ? -11.305 -5.437 -9.770 1.00 79.38 138 GLY A C 1
ATOM 1039 O O . GLY A 1 138 ? -10.107 -5.298 -10.020 1.00 79.38 138 GLY A O 1
ATOM 1040 N N . PHE A 1 139 ? -11.748 -5.676 -8.538 1.00 86.06 139 PHE A N 1
ATOM 1041 C CA . PHE A 1 139 ? -10.877 -5.908 -7.390 1.00 86.06 139 PHE A CA 1
ATOM 1042 C C . PHE A 1 139 ? -10.997 -7.354 -6.901 1.00 86.06 139 PHE A C 1
ATOM 1044 O O . PHE A 1 139 ? -12.013 -8.017 -7.114 1.00 86.06 139 PHE A O 1
ATOM 1051 N N . ASP A 1 140 ? -9.950 -7.845 -6.244 1.00 89.25 140 ASP A N 1
ATOM 1052 C CA . ASP A 1 140 ? -9.971 -9.137 -5.556 1.00 89.25 140 ASP A CA 1
ATOM 1053 C C . ASP A 1 140 ? -10.865 -9.034 -4.313 1.00 89.25 140 ASP A C 1
ATOM 1055 O O . ASP A 1 140 ? -10.672 -8.130 -3.503 1.00 89.25 140 ASP A O 1
ATOM 1059 N N . SER A 1 141 ? -11.829 -9.939 -4.121 1.00 92.56 141 SER A N 1
ATOM 1060 C CA . SER A 1 141 ? -12.741 -9.881 -2.968 1.00 92.56 141 SER A CA 1
ATOM 1061 C C . SER A 1 141 ? -12.012 -9.903 -1.621 1.00 92.56 141 SER A C 1
ATOM 1063 O O . SER A 1 141 ? -12.509 -9.307 -0.665 1.00 92.56 141 SER A O 1
ATOM 1065 N N . ARG A 1 142 ? -10.812 -10.498 -1.559 1.00 92.94 142 ARG A N 1
ATOM 1066 C CA . ARG A 1 142 ? 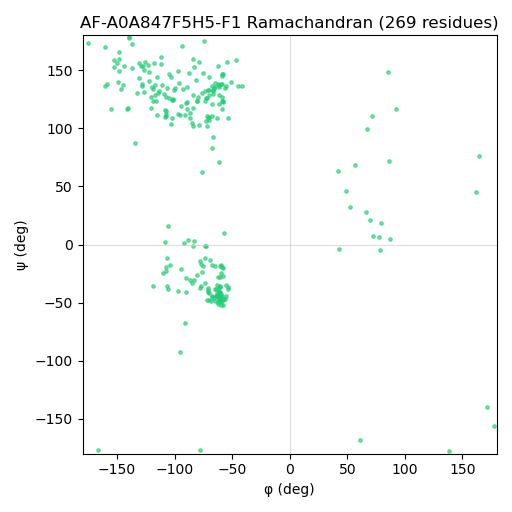-9.941 -10.471 -0.371 1.00 92.94 142 ARG A CA 1
ATOM 1067 C C . ARG A 1 142 ? -9.541 -9.059 0.039 1.00 92.94 142 ARG A C 1
ATOM 1069 O O . ARG A 1 142 ? -9.301 -8.796 1.213 1.00 92.94 142 ARG A O 1
ATOM 1076 N N . ASP A 1 143 ? -9.554 -8.113 -0.896 1.00 95.25 143 ASP A N 1
ATOM 1077 C CA . ASP A 1 143 ? -9.261 -6.709 -0.622 1.00 95.25 143 ASP A CA 1
ATOM 1078 C C . ASP A 1 143 ? -10.388 -5.979 0.122 1.00 95.25 143 ASP A C 1
ATOM 1080 O O . ASP A 1 143 ? -10.215 -4.819 0.484 1.00 95.25 143 ASP A O 1
ATOM 1084 N N . LEU A 1 144 ? -11.505 -6.657 0.410 1.00 96.88 144 LEU A N 1
ATOM 1085 C CA . LEU A 1 144 ? -12.544 -6.227 1.353 1.00 96.88 144 LEU A CA 1
ATOM 1086 C C . LEU A 1 144 ? -12.547 -7.025 2.665 1.00 96.88 144 LEU A C 1
ATOM 1088 O O . LEU A 1 144 ? -13.249 -6.639 3.607 1.00 96.88 144 LEU A O 1
ATOM 1092 N N . GLU A 1 145 ? -11.814 -8.137 2.727 1.00 95.94 145 GLU A N 1
ATOM 1093 C CA . GLU A 1 145 ? -11.848 -9.051 3.865 1.00 95.94 145 GLU A CA 1
ATOM 1094 C C . GLU A 1 145 ? -11.170 -8.436 5.092 1.00 95.94 145 GLU A C 1
ATOM 1096 O O . GLU A 1 145 ? -10.074 -7.869 5.032 1.00 95.94 145 GLU A O 1
ATOM 1101 N N . ILE A 1 146 ? -11.866 -8.550 6.219 1.00 95.38 146 ILE A N 1
ATOM 1102 C CA . ILE A 1 146 ? -11.444 -8.129 7.552 1.00 95.38 146 ILE A CA 1
ATOM 1103 C C . ILE A 1 146 ? -12.287 -8.923 8.557 1.00 95.38 146 ILE A C 1
ATOM 1105 O O . ILE A 1 146 ? -13.483 -9.105 8.326 1.00 95.38 146 ILE A O 1
ATOM 1109 N N . ALA A 1 147 ? -11.670 -9.411 9.637 1.00 95.25 147 ALA A N 1
ATOM 1110 C CA . ALA A 1 147 ? -12.378 -10.135 10.695 1.00 95.25 147 ALA A CA 1
ATOM 1111 C C . ALA A 1 147 ? -13.484 -9.266 11.316 1.00 95.25 147 ALA A C 1
ATOM 1113 O O . ALA A 1 147 ? -13.307 -8.051 11.445 1.00 95.25 147 ALA A O 1
ATOM 1114 N N . ASP A 1 148 ? -14.606 -9.871 11.708 1.00 95.94 148 ASP A N 1
ATOM 1115 C CA . ASP A 1 148 ? -15.786 -9.136 12.178 1.00 95.94 148 ASP A CA 1
ATOM 1116 C C . ASP A 1 148 ? -15.482 -8.310 13.432 1.00 95.94 148 ASP A C 1
ATOM 1118 O O . ASP A 1 148 ? -15.807 -7.124 13.477 1.00 95.94 148 ASP A O 1
ATOM 1122 N N . GLU A 1 149 ? -14.752 -8.875 14.396 1.00 94.31 149 GLU A N 1
ATOM 1123 C CA . GLU A 1 149 ? -14.356 -8.176 15.622 1.00 94.31 149 GLU A CA 1
ATOM 1124 C C . GLU A 1 149 ? -13.484 -6.951 15.309 1.00 94.31 149 GLU A C 1
ATOM 1126 O O . GLU A 1 149 ? -13.636 -5.874 15.894 1.00 94.31 149 GLU A O 1
ATOM 1131 N N . LEU A 1 150 ? -12.578 -7.094 14.337 1.00 94.75 150 LEU A N 1
ATOM 1132 C CA . LEU A 1 150 ? -11.709 -6.009 13.898 1.00 94.75 150 LEU A CA 1
ATOM 1133 C C . LEU A 1 150 ? -12.500 -4.948 13.121 1.00 94.75 150 LEU A C 1
ATOM 1135 O O . LEU A 1 150 ? -12.288 -3.752 13.319 1.00 94.75 150 LEU A O 1
ATOM 1139 N N . ARG A 1 151 ? -13.461 -5.357 12.284 1.00 97.19 151 ARG A N 1
ATOM 1140 C CA . ARG A 1 151 ? -14.372 -4.443 11.585 1.00 97.19 151 ARG A CA 1
ATOM 1141 C C . ARG A 1 151 ? -15.197 -3.631 12.577 1.00 97.19 151 ARG A C 1
ATOM 1143 O O . ARG A 1 151 ? -15.314 -2.420 12.405 1.00 97.19 151 ARG A O 1
ATOM 1150 N N . GLU A 1 152 ? -15.759 -4.266 13.600 1.00 97.06 152 GLU A N 1
ATOM 1151 C CA . GLU A 1 152 ? -16.544 -3.593 14.637 1.00 97.06 152 GLU A CA 1
ATOM 1152 C C . GLU A 1 152 ? -15.720 -2.559 15.403 1.00 97.06 152 GLU A C 1
ATOM 1154 O O . GLU A 1 152 ? -16.197 -1.443 15.623 1.00 97.06 152 GLU A O 1
ATOM 1159 N N . ARG A 1 153 ? -14.468 -2.895 15.733 1.00 95.94 153 ARG A N 1
ATOM 1160 C CA . ARG A 1 153 ? -13.532 -1.990 16.408 1.00 95.94 153 ARG A CA 1
ATOM 1161 C C . ARG A 1 153 ? -13.116 -0.804 15.535 1.00 95.94 153 ARG A C 1
ATOM 1163 O O . ARG A 1 153 ? -13.111 0.331 16.006 1.00 95.94 153 ARG A O 1
ATOM 1170 N N . LEU A 1 154 ? -12.779 -1.045 14.265 1.00 96.94 154 LEU A N 1
ATOM 1171 C CA . LEU A 1 154 ? -12.179 -0.029 13.391 1.00 96.94 154 LEU A CA 1
ATOM 1172 C C . LEU A 1 154 ? -13.197 0.857 12.668 1.00 96.94 154 LEU A C 1
ATOM 1174 O O . LEU A 1 154 ? -12.910 2.030 12.421 1.00 96.94 154 LEU A O 1
ATOM 1178 N N . ARG A 1 155 ? -14.395 0.347 12.359 1.00 98.00 155 ARG A N 1
ATOM 1179 C CA . ARG A 1 155 ? -15.410 1.089 11.592 1.00 98.00 155 ARG A CA 1
ATOM 1180 C C . ARG A 1 155 ? -15.765 2.451 12.211 1.00 98.00 155 ARG A C 1
ATOM 1182 O O . ARG A 1 155 ? -15.809 3.420 11.459 1.00 98.00 155 ARG A O 1
ATOM 1189 N N . PRO A 1 156 ? -15.968 2.607 13.536 1.00 97.50 156 PRO A N 1
ATOM 1190 C CA . PRO A 1 156 ? -16.238 3.921 14.128 1.00 97.50 156 PRO A CA 1
ATOM 1191 C C . PRO A 1 156 ? -15.084 4.921 13.962 1.00 97.50 156 PRO A C 1
ATOM 1193 O O . PRO A 1 156 ? -15.321 6.118 13.798 1.00 97.50 156 PRO A O 1
ATOM 1196 N N . ILE A 1 157 ? -13.834 4.443 14.000 1.00 95.88 157 ILE A N 1
ATOM 1197 C CA . ILE A 1 157 ? -12.644 5.270 13.763 1.00 95.88 157 ILE A CA 1
ATOM 1198 C C . ILE A 1 157 ? -12.613 5.695 12.295 1.00 95.88 157 ILE A C 1
ATOM 1200 O O . ILE A 1 157 ? -12.484 6.884 12.002 1.00 95.88 157 ILE A O 1
ATOM 1204 N N . ALA A 1 158 ? -12.800 4.738 11.385 1.00 97.69 158 ALA A N 1
ATOM 1205 C CA . ALA A 1 158 ? -12.811 4.978 9.951 1.00 97.69 158 ALA A CA 1
ATOM 1206 C C . ALA A 1 158 ? -13.912 5.963 9.542 1.00 97.69 158 ALA A C 1
ATOM 1208 O O . ALA A 1 158 ? -13.612 6.939 8.866 1.00 97.69 158 ALA A O 1
ATOM 1209 N N . GLU A 1 159 ? -15.155 5.785 10.002 1.00 97.81 159 GLU A N 1
ATOM 1210 C CA . GLU A 1 159 ? -16.262 6.704 9.694 1.00 97.81 159 GLU A CA 1
ATOM 1211 C C . GLU A 1 159 ? -16.004 8.126 10.210 1.00 97.81 159 GLU A C 1
ATOM 1213 O O . GLU A 1 159 ? -16.254 9.101 9.500 1.00 97.81 159 GLU A O 1
ATOM 1218 N N . ARG A 1 160 ? -15.451 8.265 11.424 1.00 95.81 160 ARG A N 1
ATOM 1219 C CA . ARG A 1 160 ? -15.121 9.576 12.001 1.00 95.81 160 ARG A CA 1
ATOM 1220 C C . ARG A 1 160 ? -14.057 10.310 11.185 1.00 95.81 160 ARG A C 1
ATOM 1222 O O . ARG A 1 160 ? -14.186 11.512 10.968 1.00 95.81 160 ARG A O 1
ATOM 1229 N N . LEU A 1 161 ? -13.001 9.609 10.773 1.00 95.12 161 LEU A N 1
ATOM 1230 C CA . LEU A 1 161 ? -11.884 10.202 10.034 1.00 95.12 161 LEU A CA 1
ATOM 1231 C C . LEU A 1 161 ? -12.222 10.428 8.551 1.00 95.12 161 LEU A C 1
ATOM 1233 O O . LEU A 1 161 ? -11.822 11.441 7.976 1.00 95.12 161 LEU A O 1
ATOM 1237 N N . ALA A 1 162 ? -12.971 9.507 7.942 1.00 96.88 162 ALA A N 1
ATOM 1238 C CA . ALA A 1 162 ? -13.353 9.561 6.536 1.00 96.88 162 ALA A CA 1
ATOM 1239 C C . ALA A 1 162 ? -14.483 10.557 6.263 1.00 96.88 162 ALA A C 1
ATOM 1241 O O . ALA A 1 162 ? -14.487 11.172 5.199 1.00 96.88 162 ALA A O 1
ATOM 1242 N N . GLY A 1 163 ? -15.447 10.721 7.176 1.00 96.31 163 GLY A N 1
ATOM 1243 C CA . GLY A 1 163 ? -16.641 11.541 6.952 1.00 96.31 163 GLY A CA 1
ATOM 1244 C C . GLY A 1 163 ? -17.512 11.061 5.776 1.00 96.31 163 GLY A C 1
ATOM 1245 O O . GLY A 1 163 ? -17.330 9.969 5.242 1.00 96.31 163 GLY A O 1
ATOM 1246 N N . GLY A 1 164 ? -18.482 11.875 5.350 1.00 95.44 164 GLY A N 1
ATOM 1247 C CA . GLY A 1 164 ? -19.336 11.572 4.189 1.00 95.44 164 GLY A CA 1
ATOM 1248 C C . GLY A 1 164 ? -18.652 11.854 2.845 1.00 95.44 164 GLY A C 1
ATOM 1249 O O . GLY A 1 164 ? -17.730 12.658 2.788 1.00 95.44 164 GLY A O 1
ATOM 1250 N N . GLY A 1 165 ? -19.097 11.219 1.763 1.00 96.81 165 GLY A N 1
ATOM 1251 C CA . GLY A 1 165 ? -18.543 11.399 0.414 1.00 96.81 165 GLY A CA 1
ATOM 1252 C C . GLY A 1 165 ? -18.411 10.076 -0.329 1.00 96.81 165 GLY A C 1
ATOM 1253 O O . GLY A 1 165 ? -18.795 9.030 0.204 1.00 96.81 165 GLY A O 1
ATOM 1254 N N . ASP A 1 166 ? -17.869 10.124 -1.540 1.00 97.56 166 ASP A N 1
ATOM 1255 C CA . ASP A 1 166 ? -17.557 8.909 -2.293 1.00 97.56 166 ASP A CA 1
ATOM 1256 C C . ASP A 1 166 ? -16.305 8.189 -1.748 1.00 97.56 166 ASP A C 1
ATOM 1258 O O . ASP A 1 166 ? -15.638 8.646 -0.812 1.00 97.56 166 ASP A O 1
ATOM 1262 N N . ALA A 1 167 ? -15.994 7.015 -2.304 1.00 97.38 167 ALA A N 1
ATOM 1263 C CA . ALA A 1 167 ? -14.862 6.207 -1.858 1.00 97.38 167 ALA A CA 1
ATOM 1264 C C . ALA A 1 167 ? -13.513 6.931 -2.014 1.00 97.38 167 ALA A C 1
ATOM 1266 O O . ALA A 1 167 ? -12.647 6.785 -1.151 1.00 97.38 167 ALA A O 1
ATOM 1267 N N . ARG A 1 168 ? -13.336 7.729 -3.075 1.00 97.44 168 ARG A N 1
ATOM 1268 C CA . ARG A 1 168 ? -12.085 8.440 -3.362 1.00 97.44 168 ARG A CA 1
ATOM 1269 C C . ARG A 1 168 ? -11.867 9.560 -2.356 1.00 97.44 168 ARG A C 1
ATOM 1271 O O . ARG A 1 168 ? -10.793 9.666 -1.768 1.00 97.44 168 ARG A O 1
ATOM 1278 N N . GLU A 1 169 ? -12.901 10.356 -2.114 1.00 98.31 169 GLU A N 1
ATOM 1279 C CA . GLU A 1 169 ? -12.881 11.444 -1.140 1.00 98.31 169 GLU A CA 1
ATOM 1280 C C . GLU A 1 169 ? -12.644 10.930 0.286 1.00 98.31 169 GLU A C 1
ATOM 1282 O O . GLU A 1 169 ? -11.856 11.502 1.046 1.00 98.31 169 GLU A O 1
ATOM 1287 N N . ARG A 1 170 ? -13.318 9.833 0.654 1.00 98.50 170 ARG A N 1
ATOM 1288 C CA . ARG A 1 170 ? -13.172 9.182 1.963 1.00 98.50 170 ARG A CA 1
ATOM 1289 C C . ARG A 1 170 ? -11.764 8.625 2.155 1.00 98.50 170 ARG A C 1
ATOM 1291 O O . ARG A 1 170 ? -11.176 8.834 3.218 1.00 98.50 170 ARG A O 1
ATOM 1298 N N . ALA A 1 171 ? -11.217 7.970 1.132 1.00 98.44 171 ALA A N 1
ATOM 1299 C CA . ALA A 1 171 ? -9.861 7.441 1.151 1.00 98.44 171 ALA A CA 1
ATOM 1300 C C . ALA A 1 171 ? -8.820 8.556 1.304 1.00 98.44 171 ALA A C 1
ATOM 1302 O O . ALA A 1 171 ? -8.004 8.517 2.224 1.00 98.44 171 ALA A O 1
ATOM 1303 N N . GLU A 1 172 ? -8.912 9.611 0.495 1.00 98.25 172 GLU A N 1
ATOM 1304 C CA . GLU A 1 172 ? -7.966 10.725 0.564 1.00 98.25 172 GLU A CA 1
ATOM 1305 C C . GLU A 1 172 ? -7.983 11.426 1.930 1.00 98.25 172 GLU A C 1
ATOM 1307 O O . GLU A 1 172 ? -6.928 11.725 2.492 1.00 98.25 172 GLU A O 1
ATOM 1312 N N . ARG A 1 173 ? -9.163 11.629 2.532 1.00 98.12 173 ARG A N 1
ATOM 1313 C CA . ARG A 1 173 ? -9.242 12.209 3.883 1.00 98.12 173 ARG A CA 1
ATOM 1314 C C . ARG A 1 173 ? -8.610 11.315 4.939 1.00 98.12 173 ARG A C 1
ATOM 1316 O O . ARG A 1 173 ? -7.864 11.825 5.771 1.00 98.12 173 ARG A O 1
ATOM 1323 N N . LEU A 1 174 ? -8.865 10.008 4.904 1.00 97.75 174 LEU A N 1
ATOM 1324 C CA . LEU A 1 174 ? -8.213 9.053 5.805 1.00 97.75 174 LEU A CA 1
ATOM 1325 C C . LEU A 1 174 ? -6.686 9.088 5.652 1.00 97.75 174 LEU A C 1
ATOM 1327 O O . LEU A 1 174 ? -5.977 9.138 6.658 1.00 97.75 174 LEU A O 1
ATOM 1331 N N . ARG A 1 175 ? -6.190 9.126 4.409 1.00 98.06 175 ARG A N 1
ATOM 1332 C CA . ARG A 1 175 ? -4.760 9.204 4.088 1.00 98.06 175 ARG A CA 1
ATOM 1333 C C . ARG A 1 175 ? -4.119 10.445 4.706 1.00 98.06 175 ARG A C 1
ATOM 1335 O O . ARG A 1 175 ? -3.137 10.334 5.434 1.00 98.06 175 ARG A O 1
ATOM 1342 N N . VAL A 1 176 ? -4.709 11.616 4.459 1.00 97.19 176 VAL A N 1
ATOM 1343 C CA . VAL A 1 176 ? -4.225 12.900 4.990 1.00 97.19 176 VAL A CA 1
ATOM 1344 C C . VAL A 1 176 ? -4.292 12.934 6.517 1.00 97.19 176 VAL A C 1
ATOM 1346 O O . VAL A 1 176 ? -3.355 13.406 7.157 1.00 97.19 176 VAL A O 1
ATOM 1349 N N . ARG A 1 177 ? -5.370 12.414 7.120 1.00 95.38 177 ARG A N 1
ATOM 1350 C CA . ARG A 1 177 ? -5.536 12.378 8.580 1.00 95.38 177 ARG A CA 1
ATOM 1351 C C . ARG A 1 177 ? -4.456 11.547 9.249 1.00 95.38 177 ARG A C 1
ATOM 1353 O O . ARG A 1 177 ? -3.776 12.075 10.124 1.00 95.38 177 ARG A O 1
ATOM 1360 N N . LEU A 1 178 ? -4.240 10.314 8.787 1.00 93.81 178 LEU A N 1
ATOM 1361 C CA . LEU A 1 178 ? -3.173 9.455 9.305 1.00 93.81 178 LEU A CA 1
ATOM 1362 C C . LEU A 1 178 ? -1.803 10.127 9.193 1.00 93.81 178 LEU A C 1
ATOM 1364 O O . LEU A 1 178 ? -1.085 10.188 10.190 1.00 93.81 178 LEU A O 1
ATOM 1368 N N . ALA A 1 179 ? -1.487 10.700 8.028 1.00 94.00 179 ALA A N 1
ATOM 1369 C CA . ALA A 1 179 ? -0.224 11.398 7.805 1.00 94.00 179 ALA A CA 1
ATOM 1370 C C . ALA A 1 179 ? -0.043 12.634 8.716 1.00 94.00 179 ALA A C 1
ATOM 1372 O O . ALA A 1 179 ? 1.076 13.023 9.034 1.00 94.00 179 ALA A O 1
ATOM 1373 N N . SER A 1 180 ? -1.139 13.269 9.144 1.00 94.25 180 SER A N 1
ATOM 1374 C CA . SER A 1 180 ? -1.099 14.458 10.006 1.00 94.25 180 SER A CA 1
ATOM 1375 C C . SER A 1 180 ? -1.126 14.158 11.511 1.00 94.25 180 SER A C 1
ATOM 1377 O O . SER A 1 180 ? -0.608 14.947 12.299 1.00 94.25 180 SER A O 1
ATOM 1379 N N . GLU A 1 181 ? -1.742 13.047 11.923 1.00 92.44 181 GLU A N 1
ATOM 1380 C CA . GLU A 1 181 ? -1.997 12.722 13.335 1.00 92.44 181 GLU A CA 1
ATOM 1381 C C . GLU A 1 181 ? -0.902 11.842 13.953 1.00 92.44 181 GLU A C 1
ATOM 1383 O O . GLU A 1 181 ? -0.751 11.815 15.175 1.00 92.44 181 GLU A O 1
ATOM 1388 N N . LYS A 1 182 ? -0.124 11.134 13.126 1.00 92.62 182 LYS A N 1
ATOM 1389 C CA . LYS A 1 182 ? 0.931 10.210 13.558 1.00 92.62 182 LYS A CA 1
ATOM 1390 C C . LYS A 1 182 ? 2.274 10.630 12.966 1.00 92.62 182 LYS A C 1
ATOM 1392 O O . LYS A 1 182 ? 2.344 11.166 11.865 1.00 92.62 182 LYS A O 1
ATOM 1397 N N . ARG A 1 183 ? 3.366 10.368 13.683 1.00 92.75 183 ARG A N 1
ATOM 1398 C CA . ARG A 1 183 ? 4.731 10.673 13.219 1.00 92.75 183 ARG A CA 1
ATOM 1399 C C . ARG A 1 183 ? 5.394 9.448 12.600 1.00 92.75 183 ARG A C 1
ATOM 1401 O O . ARG A 1 183 ? 5.157 8.321 13.031 1.00 92.75 183 ARG A O 1
ATOM 1408 N N . TYR A 1 184 ? 6.281 9.671 11.635 1.00 90.38 184 TYR A N 1
ATOM 1409 C CA . TYR A 1 184 ? 7.161 8.607 11.165 1.00 90.38 184 TYR A CA 1
ATOM 1410 C C . TYR A 1 184 ? 8.243 8.306 12.206 1.00 90.38 184 TYR A C 1
ATOM 1412 O O . TYR A 1 184 ? 8.985 9.204 12.614 1.00 90.38 184 TYR A O 1
ATOM 1420 N N . GLN A 1 185 ? 8.360 7.044 12.612 1.00 86.94 185 GLN A N 1
ATOM 1421 C CA . GLN A 1 185 ? 9.436 6.561 13.474 1.00 86.94 185 GLN A CA 1
ATOM 1422 C C . GLN A 1 185 ? 9.768 5.103 13.166 1.00 86.94 185 GLN A C 1
ATOM 1424 O O . GLN A 1 185 ? 8.888 4.285 12.919 1.00 86.94 185 GLN A O 1
ATOM 1429 N N . LEU A 1 186 ? 11.062 4.784 13.177 1.00 81.62 186 LEU A N 1
ATOM 1430 C CA . LEU A 1 186 ? 11.540 3.417 12.954 1.00 81.62 186 LEU A CA 1
ATOM 1431 C C . LEU A 1 186 ? 11.433 2.561 14.218 1.00 81.62 186 LEU A C 1
ATOM 1433 O O . LEU A 1 186 ? 11.317 1.344 14.120 1.00 81.62 186 LEU A O 1
ATOM 1437 N N . ASP A 1 187 ? 11.472 3.203 15.383 1.00 81.38 187 ASP A N 1
ATOM 1438 C CA . ASP A 1 187 ? 11.461 2.544 16.681 1.00 81.38 187 ASP A CA 1
ATOM 1439 C C . ASP A 1 187 ? 10.008 2.316 17.073 1.00 81.38 187 ASP A C 1
ATOM 1441 O O . ASP A 1 187 ? 9.276 3.259 17.380 1.00 81.38 187 ASP A O 1
ATOM 1445 N N . PHE A 1 188 ? 9.581 1.059 17.038 1.00 84.94 188 PHE A N 1
ATOM 1446 C CA . PHE A 1 188 ? 8.224 0.691 17.401 1.00 84.94 188 PHE A CA 1
ATOM 1447 C C . PHE A 1 188 ? 8.192 -0.683 18.067 1.00 84.94 188 PHE A C 1
ATOM 1449 O O . PHE A 1 188 ? 8.766 -1.653 17.564 1.00 84.94 188 PHE A O 1
ATOM 1456 N N . THR A 1 189 ? 7.464 -0.751 19.180 1.00 85.25 189 THR A N 1
ATOM 1457 C CA . THR A 1 189 ? 7.218 -1.969 19.951 1.00 85.25 189 THR A CA 1
ATOM 1458 C C . THR A 1 189 ? 5.776 -1.931 20.436 1.00 85.25 189 THR A C 1
ATOM 1460 O O . THR A 1 189 ? 5.405 -1.047 21.211 1.00 85.25 189 THR A O 1
ATOM 1463 N N . ALA A 1 190 ? 4.968 -2.886 19.984 1.00 85.69 190 ALA A N 1
ATOM 1464 C CA . ALA A 1 190 ? 3.645 -3.120 20.549 1.00 85.69 190 ALA A CA 1
ATOM 1465 C C . ALA A 1 190 ? 3.760 -4.005 21.805 1.00 85.69 190 ALA A C 1
ATOM 1467 O O . ALA A 1 190 ? 4.704 -4.794 21.909 1.00 85.69 190 ALA A O 1
ATOM 1468 N N . PRO A 1 191 ? 2.826 -3.904 22.767 1.00 88.69 191 PRO A N 1
ATOM 1469 C CA . PRO A 1 191 ? 2.775 -4.841 23.882 1.00 88.69 191 PRO A CA 1
ATOM 1470 C C . PRO A 1 191 ? 2.590 -6.293 23.394 1.00 88.69 191 PRO A C 1
ATOM 1472 O O . PRO A 1 191 ? 1.886 -6.505 22.404 1.00 88.69 191 PRO A O 1
ATOM 1475 N N . PRO A 1 192 ? 3.159 -7.297 24.088 1.00 85.06 192 PRO A N 1
ATOM 1476 C CA . PRO A 1 192 ? 3.034 -8.694 23.681 1.00 85.06 192 PRO A CA 1
ATOM 1477 C C . PRO A 1 192 ? 1.579 -9.149 23.552 1.00 85.06 192 PRO A C 1
ATOM 1479 O O . PRO A 1 192 ? 0.761 -8.886 24.438 1.00 85.06 192 PRO A O 1
ATOM 1482 N N . GLY A 1 193 ? 1.266 -9.861 22.469 1.00 85.19 193 GLY A N 1
ATOM 1483 C CA . GLY A 1 193 ? -0.084 -10.366 22.200 1.00 85.19 193 GLY A CA 1
ATOM 1484 C C . GLY A 1 193 ? -1.097 -9.293 21.787 1.00 85.19 193 GLY A C 1
ATOM 1485 O O . GLY A 1 193 ? -2.283 -9.597 21.664 1.00 85.19 193 GLY A O 1
ATOM 1486 N N . VAL A 1 194 ? -0.652 -8.053 21.566 1.00 88.06 194 VAL A N 1
ATOM 1487 C CA . VAL A 1 194 ? -1.471 -6.983 20.997 1.00 88.06 194 VAL A CA 1
ATOM 1488 C C . VAL A 1 194 ? -1.146 -6.843 19.518 1.00 88.06 194 VAL A C 1
ATOM 1490 O O . VAL A 1 194 ? 0.015 -6.802 19.116 1.00 88.06 194 VAL A O 1
ATOM 1493 N N . ASP A 1 195 ? -2.188 -6.726 18.701 1.00 89.62 195 ASP A N 1
ATOM 1494 C CA . ASP A 1 195 ? -2.037 -6.408 17.288 1.00 89.62 195 ASP A CA 1
ATOM 1495 C C . ASP A 1 195 ? -1.316 -5.059 17.117 1.00 89.62 195 ASP A C 1
ATOM 1497 O O . ASP A 1 195 ? -1.814 -4.004 17.522 1.00 89.62 195 ASP A O 1
ATOM 1501 N N . ALA A 1 196 ? -0.132 -5.101 16.504 1.00 89.62 196 ALA A N 1
ATOM 1502 C CA . ALA A 1 196 ? 0.726 -3.940 16.311 1.00 89.62 196 ALA A CA 1
ATOM 1503 C C . ALA A 1 196 ? 0.067 -2.830 15.479 1.00 89.62 196 ALA A C 1
ATOM 1505 O O . ALA A 1 196 ? 0.273 -1.650 15.761 1.00 89.62 196 ALA A O 1
ATOM 1506 N N . THR A 1 197 ? -0.739 -3.188 14.477 1.00 91.19 197 THR A N 1
ATOM 1507 C CA . THR A 1 197 ? -1.418 -2.206 13.620 1.00 91.19 197 THR A CA 1
ATOM 1508 C C . THR A 1 197 ? -2.522 -1.497 14.394 1.00 91.19 197 THR A C 1
ATOM 1510 O O . THR A 1 197 ? -2.667 -0.277 14.304 1.00 91.19 197 THR A O 1
ATOM 1513 N N . VAL A 1 198 ? -3.267 -2.249 15.204 1.00 92.31 198 VAL A N 1
ATOM 1514 C CA . VAL A 1 198 ? -4.311 -1.689 16.065 1.00 92.31 198 VAL A CA 1
ATOM 1515 C C . VAL A 1 198 ? -3.707 -0.807 17.159 1.00 92.31 198 VAL A C 1
ATOM 1517 O O . VAL A 1 198 ? -4.164 0.317 17.354 1.00 92.31 198 VAL A O 1
ATOM 1520 N N . TYR A 1 199 ? -2.632 -1.260 17.811 1.00 93.12 199 TYR A N 1
ATOM 1521 C CA . TYR A 1 199 ? -1.903 -0.460 18.798 1.00 93.12 199 TYR A CA 1
ATOM 1522 C C . TYR A 1 199 ? -1.345 0.835 18.191 1.00 93.12 199 TYR A C 1
ATOM 1524 O O . TYR A 1 199 ? -1.467 1.905 18.787 1.00 93.12 199 TYR A O 1
ATOM 1532 N N . PHE A 1 200 ? -0.780 0.767 16.981 1.00 93.56 200 PHE A N 1
ATOM 1533 C CA . PHE A 1 200 ? -0.320 1.949 16.255 1.00 93.56 200 PHE A CA 1
ATOM 1534 C C . PHE A 1 200 ? -1.447 2.966 16.035 1.00 93.56 200 PHE A C 1
ATOM 1536 O O . PHE A 1 200 ? -1.272 4.165 16.277 1.00 93.56 200 PHE A O 1
ATOM 1543 N N . LEU A 1 201 ? -2.610 2.488 15.592 1.00 92.31 201 LEU A N 1
ATOM 1544 C CA . LEU A 1 201 ? -3.750 3.339 15.287 1.00 92.31 201 LEU A CA 1
ATOM 1545 C C . LEU A 1 201 ? -4.302 4.031 16.541 1.00 92.31 201 LEU A C 1
ATOM 1547 O O . LEU A 1 201 ? -4.552 5.237 16.514 1.00 92.31 201 LEU A O 1
ATOM 1551 N N . GLU A 1 202 ? -4.474 3.287 17.629 1.00 92.69 202 GLU A N 1
ATOM 1552 C CA . GLU A 1 202 ? -5.199 3.761 18.811 1.00 92.69 202 GLU A CA 1
ATOM 1553 C C . GLU A 1 202 ? -4.299 4.460 19.834 1.00 92.69 202 GLU A C 1
ATOM 1555 O O . GLU A 1 202 ? -4.675 5.513 20.342 1.00 92.69 202 GLU A O 1
ATOM 1560 N N . GLU A 1 203 ? -3.099 3.934 20.086 1.00 93.62 203 GLU A N 1
ATOM 1561 C CA . GLU A 1 203 ? -2.298 4.309 21.261 1.00 93.62 203 GLU A CA 1
ATOM 1562 C C . GLU A 1 203 ? -0.948 4.943 20.896 1.00 93.62 203 GLU A C 1
ATOM 1564 O O . GLU A 1 203 ? -0.475 5.847 21.583 1.00 93.62 203 GLU A O 1
ATOM 1569 N N . ALA A 1 204 ? -0.298 4.499 19.815 1.00 92.31 204 ALA A N 1
ATOM 1570 C CA . ALA A 1 204 ? 1.050 4.973 19.499 1.00 92.31 204 ALA A CA 1
ATOM 1571 C C . ALA A 1 204 ? 1.069 6.401 18.925 1.00 92.31 204 ALA A C 1
ATOM 1573 O O . ALA A 1 204 ? 0.199 6.794 18.150 1.00 92.31 204 ALA A O 1
ATOM 1574 N N . GLU A 1 205 ? 2.126 7.162 19.210 1.00 90.81 205 GLU A N 1
ATOM 1575 C CA . GLU A 1 205 ? 2.340 8.494 18.613 1.00 90.81 205 GLU A CA 1
ATOM 1576 C C . GLU A 1 205 ? 2.885 8.432 17.171 1.00 90.81 205 GLU A C 1
ATOM 1578 O O . GLU A 1 205 ? 2.867 9.426 16.438 1.00 90.81 205 GLU A O 1
ATOM 1583 N N . GLY A 1 206 ? 3.372 7.267 16.739 1.00 92.00 206 GLY A N 1
ATOM 1584 C CA . GLY A 1 206 ? 3.990 7.088 15.432 1.00 92.00 206 GLY A CA 1
ATOM 1585 C C . GLY A 1 206 ? 4.365 5.643 15.113 1.00 92.00 206 GLY A C 1
ATOM 1586 O O . GLY A 1 206 ? 4.285 4.763 15.971 1.00 92.00 206 GLY A O 1
ATOM 1587 N N . GLY A 1 207 ? 4.814 5.409 13.884 1.00 91.00 207 GLY A N 1
ATOM 1588 C CA . GLY A 1 207 ? 5.236 4.096 13.396 1.00 91.00 207 GLY A CA 1
ATOM 1589 C C . GLY A 1 207 ? 6.008 4.184 12.080 1.00 91.00 207 GLY A C 1
ATOM 1590 O O . GLY A 1 207 ? 6.275 5.275 11.575 1.00 91.00 207 GLY A O 1
ATOM 1591 N N . HIS A 1 208 ? 6.372 3.030 11.528 1.00 88.25 208 HIS A N 1
ATOM 1592 C CA . HIS A 1 208 ? 7.034 2.919 10.227 1.00 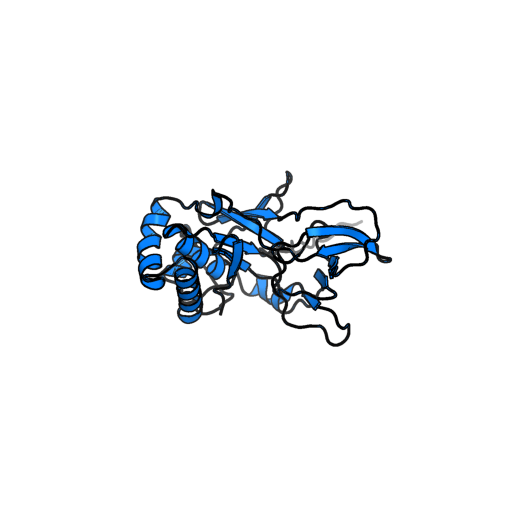88.25 208 HIS A CA 1
ATOM 1593 C C . HIS A 1 208 ? 6.012 2.691 9.101 1.00 88.25 208 HIS A C 1
ATOM 1595 O O . HIS A 1 208 ? 4.827 2.460 9.355 1.00 88.25 208 HIS A O 1
ATOM 1601 N N . CYS A 1 209 ? 6.467 2.753 7.847 1.00 91.25 209 CYS A N 1
ATOM 1602 C CA . CYS A 1 209 ? 5.612 2.747 6.652 1.00 91.25 209 CYS A CA 1
ATOM 1603 C C . CYS A 1 209 ? 4.634 1.564 6.597 1.00 91.25 209 CYS A C 1
ATOM 1605 O O . CYS A 1 209 ? 3.472 1.734 6.242 1.00 91.25 209 CYS A O 1
ATOM 1607 N N . GLU A 1 210 ? 5.059 0.376 7.029 1.00 89.31 210 GLU A N 1
ATOM 1608 C CA . GLU A 1 210 ? 4.203 -0.814 7.042 1.00 89.31 210 GLU A CA 1
ATOM 1609 C C . GLU A 1 210 ? 2.999 -0.669 7.991 1.00 89.31 210 GLU A C 1
ATOM 1611 O O . GLU A 1 210 ? 1.901 -1.099 7.642 1.00 89.31 210 GLU A O 1
ATOM 1616 N N . LEU A 1 211 ? 3.165 -0.034 9.160 1.00 93.38 211 LEU A N 1
ATOM 1617 C CA . LEU A 1 211 ? 2.065 0.213 10.104 1.00 93.38 211 LEU A CA 1
ATOM 1618 C C . LEU A 1 211 ? 1.088 1.254 9.556 1.00 93.38 211 LEU A C 1
ATOM 1620 O O . LEU A 1 211 ? -0.124 1.063 9.638 1.00 93.38 211 LEU A O 1
ATOM 1624 N N . PHE A 1 212 ? 1.614 2.316 8.941 1.00 95.75 212 PHE A N 1
ATOM 1625 C CA . PHE A 1 212 ? 0.816 3.333 8.258 1.00 95.75 212 PHE A CA 1
ATOM 1626 C C . PHE A 1 212 ? -0.023 2.722 7.128 1.00 95.75 212 PHE A C 1
ATOM 1628 O O . PHE A 1 212 ? -1.243 2.897 7.103 1.00 95.75 212 PHE A O 1
ATOM 1635 N N . ALA A 1 213 ? 0.608 1.960 6.229 1.00 96.12 213 ALA A N 1
ATOM 1636 C CA . ALA A 1 213 ? -0.071 1.270 5.135 1.00 96.12 213 ALA A CA 1
ATOM 1637 C C . ALA A 1 213 ? -1.132 0.288 5.655 1.00 96.12 213 ALA A C 1
ATOM 1639 O O . ALA A 1 213 ? -2.265 0.289 5.175 1.00 96.12 213 ALA A O 1
ATOM 1640 N N . SER A 1 214 ? -0.796 -0.503 6.676 1.00 95.81 214 SER A N 1
ATOM 1641 C CA . SER A 1 214 ? -1.701 -1.503 7.255 1.00 95.81 214 SER A CA 1
ATOM 1642 C C . SER A 1 214 ? -2.915 -0.878 7.920 1.00 95.81 214 SER A C 1
ATOM 1644 O O . SER A 1 214 ? -4.042 -1.279 7.634 1.00 95.81 214 SER A O 1
ATOM 1646 N N . ALA A 1 215 ? -2.706 0.127 8.773 1.00 96.75 215 ALA A N 1
ATOM 1647 C CA . ALA A 1 215 ? -3.794 0.804 9.466 1.00 96.75 215 ALA A CA 1
ATOM 1648 C C . ALA A 1 215 ? -4.741 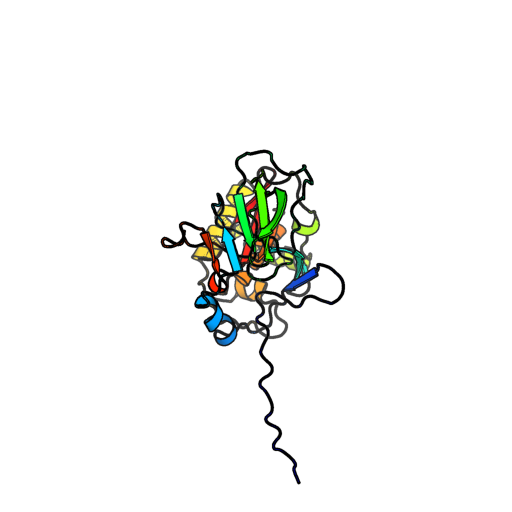1.471 8.468 1.00 96.75 215 ALA A C 1
ATOM 1650 O O . ALA A 1 215 ? -5.957 1.343 8.586 1.00 96.75 215 ALA A O 1
ATOM 1651 N N . TYR A 1 216 ? -4.188 2.124 7.445 1.00 98.50 216 TYR A N 1
ATOM 1652 C CA . TYR A 1 216 ? -4.978 2.747 6.395 1.00 98.50 216 TYR A CA 1
ATOM 1653 C C . TYR A 1 216 ? -5.823 1.729 5.618 1.00 98.50 216 TYR A C 1
ATOM 1655 O O . TYR A 1 216 ? -7.027 1.931 5.467 1.00 98.50 216 TYR A O 1
ATOM 1663 N N . VAL A 1 217 ? -5.239 0.600 5.199 1.00 98.50 217 VAL A N 1
ATOM 1664 C CA . VAL A 1 217 ? -5.976 -0.471 4.505 1.00 98.50 217 VAL A CA 1
ATOM 1665 C C . VAL A 1 217 ? -7.086 -1.044 5.384 1.00 98.50 217 VAL A C 1
ATOM 1667 O O . VAL A 1 217 ? -8.220 -1.167 4.924 1.00 98.50 217 VAL A O 1
ATOM 1670 N N . LEU A 1 218 ? -6.808 -1.360 6.651 1.00 98.12 218 LEU A N 1
ATOM 1671 C CA . LEU A 1 218 ? -7.818 -1.925 7.551 1.00 98.12 218 LEU A CA 1
ATOM 1672 C C . LEU A 1 218 ? -8.962 -0.941 7.831 1.00 98.12 218 LEU A C 1
ATOM 1674 O O . LEU A 1 218 ? -10.126 -1.347 7.850 1.00 98.12 218 LEU A O 1
ATOM 1678 N N . LEU A 1 219 ? -8.662 0.355 7.977 1.00 98.50 219 LEU A N 1
ATOM 1679 C CA . LEU A 1 219 ? -9.685 1.394 8.099 1.00 98.50 219 LEU A CA 1
ATOM 1680 C C . LEU A 1 219 ? -10.574 1.444 6.853 1.00 98.50 219 LEU A C 1
ATOM 1682 O O . LEU A 1 219 ? -11.794 1.402 6.994 1.00 98.50 219 LEU A O 1
ATOM 1686 N N . LEU A 1 220 ? -9.993 1.463 5.649 1.00 98.75 220 LEU A N 1
ATOM 1687 C CA . LEU A 1 220 ? -10.743 1.457 4.386 1.00 98.75 220 LEU A CA 1
ATOM 1688 C C . LEU A 1 220 ? -11.646 0.226 4.252 1.00 98.75 220 LEU A C 1
ATOM 1690 O O . LEU A 1 220 ? -12.846 0.358 3.995 1.00 98.75 220 LEU A O 1
ATOM 1694 N N . ARG A 1 221 ? -11.105 -0.969 4.508 1.00 98.50 221 ARG A N 1
ATOM 1695 C CA . ARG A 1 221 ? -11.867 -2.225 4.446 1.00 98.50 221 ARG A CA 1
ATOM 1696 C C 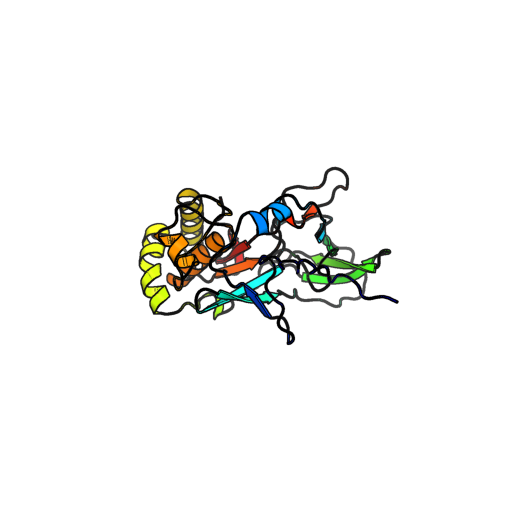. ARG A 1 221 ? -13.013 -2.263 5.451 1.00 98.50 221 ARG A C 1
ATOM 1698 O O . ARG A 1 221 ? -14.100 -2.758 5.134 1.00 98.50 221 ARG A O 1
ATOM 1705 N N . SER A 1 222 ? -12.811 -1.693 6.643 1.00 98.56 222 SER A N 1
ATOM 1706 C CA . SER A 1 222 ? -13.844 -1.637 7.685 1.00 98.56 222 SER A CA 1
ATOM 1707 C C . SER A 1 222 ? -15.100 -0.867 7.244 1.00 98.56 222 SER A C 1
ATOM 1709 O O . SER A 1 222 ? -16.206 -1.216 7.669 1.00 98.56 222 SER A O 1
ATOM 1711 N N . ILE A 1 223 ? -14.941 0.095 6.325 1.00 98.38 223 ILE A N 1
ATOM 1712 C CA . ILE A 1 223 ? -16.014 0.901 5.716 1.00 98.38 223 ILE A CA 1
ATOM 1713 C C . ILE A 1 223 ? -16.330 0.499 4.267 1.00 98.38 223 ILE A C 1
ATOM 1715 O O . ILE A 1 223 ? -16.992 1.245 3.550 1.00 98.38 223 ILE A O 1
ATOM 1719 N N . GLY A 1 224 ? -15.880 -0.682 3.833 1.00 97.81 224 GLY A N 1
ATOM 1720 C CA . GLY A 1 224 ? -16.262 -1.271 2.548 1.00 97.81 224 GLY A CA 1
ATOM 1721 C C . GLY A 1 224 ? -15.534 -0.712 1.324 1.00 97.81 224 GLY A C 1
ATOM 1722 O O . GLY A 1 224 ? -16.019 -0.899 0.212 1.00 97.81 224 GLY A O 1
ATOM 1723 N N . ILE A 1 225 ? -14.391 -0.044 1.500 1.00 98.31 225 ILE A N 1
ATOM 1724 C CA . ILE A 1 225 ? -13.540 0.399 0.388 1.00 98.31 225 ILE A CA 1
ATOM 1725 C C . ILE A 1 225 ? -12.457 -0.668 0.159 1.00 98.31 225 ILE A C 1
ATOM 1727 O O . ILE A 1 225 ? -11.673 -0.916 1.081 1.00 98.31 225 ILE A O 1
ATOM 1731 N N . PRO A 1 226 ? -12.387 -1.309 -1.027 1.00 97.81 226 PRO A N 1
ATOM 1732 C CA . PRO A 1 226 ? -11.385 -2.332 -1.282 1.00 97.81 226 PRO A CA 1
ATOM 1733 C C . PRO A 1 226 ? -9.984 -1.727 -1.310 1.00 97.81 226 PRO A C 1
ATOM 1735 O O . PRO A 1 226 ? -9.728 -0.742 -2.009 1.00 97.81 226 PRO A O 1
ATOM 1738 N N . ALA A 1 227 ? -9.070 -2.317 -0.551 1.00 97.62 227 ALA A N 1
ATOM 1739 C CA . ALA A 1 227 ? -7.695 -1.850 -0.459 1.00 97.62 227 ALA A CA 1
ATOM 1740 C C . ALA A 1 227 ? -6.739 -2.991 -0.109 1.00 97.62 227 ALA A C 1
ATOM 1742 O O . ALA A 1 227 ? -7.147 -3.998 0.467 1.00 97.62 227 ALA A O 1
ATOM 1743 N N . ARG A 1 228 ? -5.453 -2.832 -0.415 1.00 95.50 228 ARG A N 1
ATOM 1744 C CA . ARG A 1 228 ? -4.407 -3.812 -0.090 1.00 95.50 228 ARG A CA 1
ATOM 1745 C C . ARG A 1 228 ? -3.097 -3.146 0.272 1.00 95.50 228 ARG A C 1
ATOM 1747 O O . ARG A 1 228 ? -2.822 -2.041 -0.194 1.00 95.50 228 ARG A O 1
ATOM 1754 N N . VAL A 1 229 ? -2.285 -3.836 1.066 1.00 94.00 229 VAL A N 1
ATOM 1755 C CA . VAL A 1 229 ? -0.916 -3.396 1.346 1.00 94.00 229 VAL A CA 1
ATOM 1756 C C . VAL A 1 229 ? -0.021 -3.820 0.192 1.00 94.00 229 VAL A C 1
ATOM 1758 O O . VAL A 1 229 ? -0.172 -4.902 -0.375 1.00 94.00 229 VAL A O 1
ATOM 1761 N N . VAL A 1 230 ? 0.924 -2.963 -0.166 1.00 90.62 230 VAL A N 1
ATOM 1762 C CA . VAL A 1 230 ? 1.932 -3.247 -1.178 1.00 90.62 230 VAL A CA 1
ATOM 1763 C C . VAL A 1 230 ? 3.306 -2.955 -0.612 1.00 90.62 230 VAL A C 1
ATOM 1765 O O . VAL A 1 230 ? 3.503 -1.926 0.027 1.00 90.62 230 VAL A O 1
ATOM 1768 N N . THR A 1 231 ? 4.255 -3.853 -0.868 1.00 87.25 231 THR A N 1
ATOM 1769 C CA . THR A 1 231 ? 5.675 -3.627 -0.590 1.00 87.25 231 THR A CA 1
ATOM 1770 C C . THR A 1 231 ? 6.479 -3.602 -1.875 1.00 87.25 231 THR A C 1
ATOM 1772 O O . THR A 1 231 ? 6.196 -4.325 -2.835 1.00 87.25 231 THR A O 1
ATOM 1775 N N . GLY A 1 232 ? 7.490 -2.745 -1.910 1.00 87.69 232 GLY A N 1
ATOM 1776 C CA . GLY A 1 232 ? 8.299 -2.509 -3.095 1.00 87.69 232 GLY A CA 1
ATOM 1777 C C . GLY A 1 232 ? 9.228 -1.329 -2.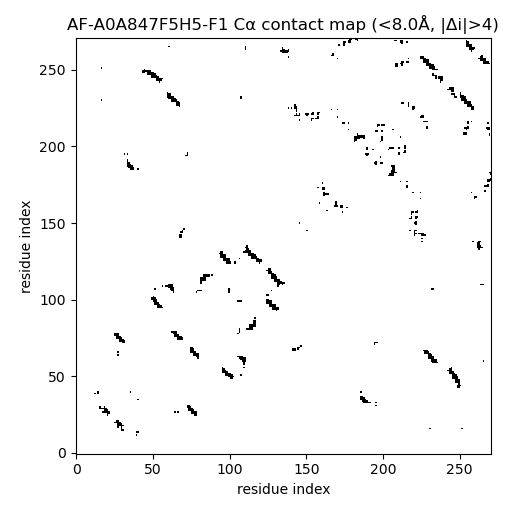882 1.00 87.69 232 GLY A C 1
ATOM 1778 O O . GLY A 1 232 ? 9.776 -1.176 -1.793 1.00 87.69 232 GLY A O 1
ATOM 1779 N N . TYR A 1 233 ? 9.384 -0.502 -3.911 1.00 88.25 233 TYR A N 1
ATOM 1780 C CA . TYR A 1 233 ? 10.296 0.639 -3.890 1.00 88.25 233 TYR A CA 1
ATOM 1781 C C . TYR A 1 233 ? 9.588 1.917 -4.315 1.00 88.25 233 TYR A C 1
ATOM 1783 O O . TYR A 1 233 ? 8.819 1.910 -5.279 1.00 88.25 233 TYR A O 1
ATOM 1791 N N . VAL A 1 234 ? 9.869 3.010 -3.607 1.00 89.62 234 VAL A N 1
ATOM 1792 C CA . VAL A 1 234 ? 9.415 4.350 -3.984 1.00 89.62 234 VAL A CA 1
ATOM 1793 C C . VAL A 1 234 ? 10.600 5.159 -4.470 1.00 89.62 234 VAL A C 1
ATOM 1795 O O . VAL A 1 234 ? 11.456 5.562 -3.692 1.00 89.62 234 VAL A O 1
ATOM 1798 N N . LEU A 1 235 ? 10.620 5.423 -5.769 1.00 88.19 235 LEU A N 1
ATOM 1799 C CA . LEU A 1 235 ? 11.639 6.237 -6.406 1.00 88.19 235 LEU A CA 1
ATOM 1800 C C . LEU A 1 235 ? 11.614 7.663 -5.827 1.00 88.19 235 LEU A C 1
ATOM 1802 O O . LEU A 1 235 ? 10.545 8.248 -5.585 1.00 88.19 235 LEU A O 1
ATOM 1806 N N . SER A 1 236 ? 12.805 8.198 -5.572 1.00 77.62 236 SER A N 1
ATOM 1807 C CA . SER A 1 236 ? 13.015 9.571 -5.112 1.00 77.62 236 SER A CA 1
ATOM 1808 C C . SER A 1 236 ? 13.212 10.496 -6.306 1.00 77.62 236 SER A C 1
ATOM 1810 O O . SER A 1 236 ? 12.307 11.268 -6.597 1.00 77.62 236 SER A O 1
ATOM 1812 N N . ASP A 1 237 ? 14.321 10.342 -7.033 1.00 71.25 237 ASP A N 1
ATOM 1813 C CA . ASP A 1 237 ? 14.671 11.160 -8.197 1.00 71.25 237 ASP A CA 1
ATOM 1814 C C . ASP A 1 237 ? 15.473 10.366 -9.243 1.00 71.25 237 ASP A C 1
ATOM 1816 O O . ASP A 1 237 ? 16.005 9.283 -8.977 1.00 71.25 237 ASP A O 1
ATOM 1820 N N . GLU A 1 238 ? 15.576 10.941 -10.440 1.00 76.56 238 GLU A N 1
ATOM 1821 C CA . GLU A 1 238 ? 16.480 10.477 -11.489 1.00 76.56 238 GLU A CA 1
ATOM 1822 C C . GLU A 1 238 ? 17.944 10.667 -11.062 1.00 76.56 238 GLU A C 1
ATOM 1824 O O . GLU A 1 238 ? 18.359 11.720 -10.567 1.00 76.56 238 GLU A O 1
ATOM 1829 N N . ASP A 1 239 ? 18.760 9.641 -11.276 1.00 77.31 239 ASP A N 1
ATOM 1830 C CA . ASP A 1 239 ? 20.193 9.713 -11.063 1.00 77.31 239 ASP A CA 1
ATOM 1831 C C . ASP A 1 239 ? 20.839 10.551 -12.170 1.00 77.31 239 ASP A C 1
ATOM 1833 O O . ASP A 1 239 ? 21.008 10.110 -13.309 1.00 77.31 239 ASP A O 1
ATOM 1837 N N . ALA A 1 240 ? 21.243 11.769 -11.808 1.00 71.44 240 ALA A N 1
ATOM 1838 C CA . ALA A 1 240 ? 21.786 12.759 -12.736 1.00 71.44 240 ALA A CA 1
ATOM 1839 C C . ALA A 1 240 ? 23.041 12.298 -13.504 1.00 71.44 240 ALA A C 1
ATOM 1841 O O . ALA A 1 240 ? 23.388 12.899 -14.519 1.00 71.44 240 ALA A O 1
ATOM 1842 N N . SER A 1 241 ? 23.748 11.267 -13.025 1.00 75.12 241 SER A N 1
ATOM 1843 C CA . SER A 1 241 ? 24.962 10.759 -13.675 1.00 75.12 241 SER A CA 1
ATOM 1844 C C . SER A 1 241 ? 24.665 9.758 -14.789 1.00 75.12 241 SER A C 1
ATOM 1846 O O . SER A 1 241 ? 25.392 9.705 -15.781 1.00 75.12 241 SER A O 1
ATOM 1848 N N . SER A 1 242 ? 23.594 8.980 -14.631 1.00 77.38 242 SER A N 1
ATOM 1849 C CA . SER A 1 242 ? 23.190 7.933 -15.570 1.00 77.38 242 SER A CA 1
ATOM 1850 C C . SER A 1 242 ? 22.002 8.328 -16.445 1.00 77.38 242 SER A C 1
ATOM 1852 O O . SER A 1 242 ? 21.789 7.691 -17.476 1.00 77.38 242 SER A O 1
ATOM 1854 N N . GLY A 1 243 ? 21.250 9.365 -16.063 1.00 80.75 243 GLY A N 1
ATOM 1855 C CA . GLY A 1 243 ? 19.995 9.734 -16.717 1.00 80.75 243 GLY A CA 1
ATOM 1856 C C . GLY A 1 243 ? 18.908 8.667 -16.535 1.00 80.75 243 GLY A C 1
ATOM 1857 O O . GLY A 1 243 ? 18.103 8.430 -17.433 1.00 80.75 243 GLY A O 1
ATOM 1858 N N . ARG A 1 244 ? 18.977 7.913 -15.428 1.00 84.38 244 ARG A N 1
ATOM 1859 C CA . ARG A 1 244 ? 18.103 6.772 -15.133 1.00 84.38 244 ARG A CA 1
ATOM 1860 C C . ARG A 1 244 ? 17.471 6.901 -13.766 1.00 84.38 244 ARG A C 1
ATOM 1862 O O . ARG A 1 244 ? 18.053 7.449 -12.836 1.00 84.38 244 ARG A O 1
ATOM 1869 N N . TRP A 1 245 ? 16.313 6.286 -13.613 1.00 89.38 245 TRP A N 1
ATOM 1870 C CA . TRP A 1 245 ? 15.677 6.105 -12.319 1.00 89.38 245 TRP A CA 1
ATOM 1871 C C . TRP A 1 245 ? 16.252 4.871 -11.633 1.00 89.38 245 TRP A C 1
ATOM 1873 O O . TRP A 1 245 ? 16.300 3.787 -12.219 1.00 89.38 245 TRP A O 1
ATOM 1883 N N . LEU A 1 246 ? 16.694 5.025 -10.387 1.00 89.12 246 LEU A N 1
ATOM 1884 C CA . LEU A 1 246 ? 17.320 3.950 -9.623 1.00 89.12 246 LEU A CA 1
ATOM 1885 C C . LEU A 1 246 ? 16.462 3.617 -8.408 1.00 89.12 246 LEU A C 1
ATOM 1887 O O . LEU A 1 246 ? 16.219 4.479 -7.570 1.00 89.12 246 LEU A O 1
ATOM 1891 N N . ALA A 1 247 ? 16.053 2.355 -8.295 1.00 88.06 247 ALA A N 1
ATOM 1892 C CA . ALA A 1 247 ? 15.510 1.819 -7.056 1.00 88.06 247 ALA A CA 1
ATOM 1893 C C . ALA A 1 247 ? 16.659 1.238 -6.237 1.00 88.06 247 ALA A C 1
ATOM 1895 O O . ALA A 1 247 ? 17.369 0.346 -6.709 1.00 88.06 247 ALA A O 1
ATOM 1896 N N . ARG A 1 248 ? 16.854 1.728 -5.016 1.00 86.94 248 ARG A N 1
ATOM 1897 C CA . ARG A 1 248 ? 17.908 1.276 -4.103 1.00 86.94 248 ARG A CA 1
ATOM 1898 C C . ARG A 1 248 ? 17.308 0.555 -2.910 1.00 86.94 248 ARG A C 1
ATOM 1900 O O . ARG A 1 248 ? 16.141 0.739 -2.583 1.00 86.94 248 ARG A O 1
ATOM 1907 N N . LYS A 1 249 ? 18.116 -0.234 -2.200 1.00 83.81 249 LYS A N 1
ATOM 1908 C CA . LYS A 1 249 ? 17.666 -0.915 -0.973 1.00 83.81 249 LYS A CA 1
ATOM 1909 C C . LYS A 1 249 ? 17.065 0.056 0.046 1.00 83.81 249 LYS A C 1
ATOM 1911 O O . LYS A 1 249 ? 16.061 -0.285 0.662 1.00 83.81 249 LYS A O 1
ATOM 1916 N N . GLY A 1 250 ? 17.612 1.266 0.164 1.00 81.69 250 GLY A N 1
ATOM 1917 C CA . GLY A 1 250 ? 17.065 2.321 1.021 1.00 81.69 250 GLY A CA 1
ATOM 1918 C C . GLY A 1 250 ? 15.749 2.947 0.593 1.00 81.69 250 GLY A C 1
ATOM 1919 O O . GLY A 1 250 ? 15.113 3.583 1.430 1.00 81.69 250 GLY A O 1
ATOM 1920 N N . ASP A 1 251 ? 15.317 2.710 -0.643 1.00 86.56 251 ASP A N 1
ATOM 1921 C CA . ASP A 1 251 ? 14.030 3.169 -1.169 1.00 86.56 251 ASP A CA 1
ATOM 1922 C C . ASP A 1 251 ? 12.902 2.156 -0.901 1.00 86.56 251 ASP A C 1
ATOM 1924 O O . ASP A 1 251 ? 11.775 2.337 -1.371 1.00 86.56 251 ASP A O 1
ATOM 1928 N N . ALA A 1 252 ? 13.200 1.061 -0.187 1.00 86.50 252 ALA A N 1
ATOM 1929 C CA . ALA A 1 252 ? 12.217 0.046 0.157 1.00 86.50 252 ALA A CA 1
ATOM 1930 C C . ALA A 1 252 ? 11.107 0.649 1.027 1.00 86.50 252 ALA A C 1
ATOM 1932 O O . ALA A 1 252 ? 11.372 1.290 2.047 1.00 86.50 252 ALA A O 1
ATOM 1933 N N . HIS A 1 253 ? 9.859 0.427 0.623 1.00 91.06 253 HIS A N 1
ATOM 1934 C CA . HIS A 1 253 ? 8.705 1.084 1.224 1.00 91.06 253 HIS A CA 1
ATOM 1935 C C . HIS A 1 253 ? 7.454 0.212 1.166 1.00 91.06 253 HIS A C 1
ATOM 1937 O O . HIS A 1 253 ? 7.314 -0.656 0.297 1.00 91.06 253 HIS A O 1
ATOM 1943 N N . ALA A 1 254 ? 6.530 0.490 2.082 1.00 90.69 254 ALA A N 1
ATOM 1944 C CA . ALA A 1 254 ? 5.197 -0.085 2.100 1.00 90.69 254 ALA A CA 1
ATOM 1945 C C . ALA A 1 254 ? 4.150 1.022 1.956 1.00 90.69 254 ALA A C 1
ATOM 1947 O O . ALA A 1 254 ? 4.221 2.042 2.637 1.00 90.69 254 ALA A O 1
ATOM 1948 N N . TRP A 1 255 ? 3.171 0.810 1.081 1.00 94.62 255 TRP A N 1
ATOM 1949 C CA . TRP A 1 255 ? 2.063 1.736 0.833 1.00 94.62 255 TRP A CA 1
ATOM 1950 C C . TRP A 1 255 ? 0.752 0.962 0.664 1.00 94.62 255 TRP A C 1
ATOM 1952 O O . TRP A 1 255 ? 0.735 -0.270 0.715 1.00 94.62 255 TRP A O 1
ATOM 1962 N N . ALA A 1 256 ? -0.358 1.673 0.471 1.00 96.44 256 ALA A N 1
ATOM 1963 C CA . ALA A 1 256 ? -1.639 1.059 0.151 1.00 96.44 256 ALA A CA 1
ATOM 1964 C C . ALA A 1 256 ? -1.990 1.238 -1.326 1.00 96.44 256 ALA A C 1
ATOM 1966 O O . ALA A 1 256 ? -1.724 2.276 -1.924 1.00 96.44 256 ALA A O 1
ATOM 1967 N N . GLU A 1 257 ? -2.671 0.263 -1.907 1.00 95.06 257 GLU A N 1
ATOM 1968 C CA . GLU A 1 257 ? -3.420 0.465 -3.144 1.00 95.06 257 GLU A CA 1
ATOM 1969 C C . GLU A 1 257 ? -4.910 0.411 -2.846 1.00 95.06 257 GLU A C 1
ATOM 1971 O O . GLU A 1 257 ? -5.378 -0.534 -2.212 1.00 95.06 257 GLU A O 1
ATOM 1976 N N . VAL A 1 258 ? -5.646 1.417 -3.312 1.00 96.25 258 VAL A N 1
ATOM 1977 C CA . VAL A 1 258 ? -7.081 1.584 -3.059 1.00 96.25 258 VAL A CA 1
ATOM 1978 C C . VAL A 1 258 ? -7.834 1.447 -4.369 1.00 96.25 258 VAL A C 1
ATOM 1980 O O . VAL A 1 258 ? -7.463 2.084 -5.355 1.00 96.25 258 VAL A O 1
ATOM 1983 N N . TYR A 1 259 ? -8.879 0.622 -4.387 1.00 94.94 259 TYR A N 1
ATOM 1984 C CA . TYR A 1 259 ? -9.726 0.464 -5.560 1.00 94.94 259 TYR A CA 1
ATOM 1985 C C . TYR A 1 259 ? -10.810 1.546 -5.592 1.00 94.94 259 TYR A C 1
ATOM 1987 O O . TYR A 1 259 ? -11.790 1.480 -4.847 1.00 94.94 259 TYR A O 1
ATOM 1995 N N . VAL A 1 260 ? -10.634 2.540 -6.460 1.00 93.31 260 VAL A N 1
ATOM 1996 C CA . VAL A 1 260 ? -11.565 3.655 -6.699 1.00 93.31 260 VAL A CA 1
ATOM 1997 C C . VAL A 1 260 ? -11.674 3.893 -8.205 1.00 93.31 260 VAL A C 1
ATOM 1999 O O . VAL A 1 260 ? -10.749 3.580 -8.943 1.00 93.31 260 VAL A O 1
ATOM 2002 N N . ASP A 1 261 ? -12.810 4.405 -8.679 1.00 90.44 261 ASP A N 1
ATOM 2003 C CA . ASP A 1 261 ? -13.024 4.755 -10.097 1.00 90.44 261 ASP A CA 1
ATOM 2004 C C . ASP A 1 261 ? -12.698 3.634 -11.106 1.00 90.44 261 ASP A C 1
ATOM 2006 O O . ASP A 1 261 ? -12.281 3.886 -12.232 1.00 90.44 261 ASP A O 1
ATOM 2010 N N . GLY A 1 262 ? -12.904 2.376 -10.703 1.00 88.00 262 GLY A N 1
ATOM 2011 C CA . GLY A 1 262 ? -12.683 1.207 -11.558 1.00 88.00 262 GLY A CA 1
ATOM 2012 C C . GLY A 1 262 ? -11.253 0.659 -11.561 1.00 88.00 262 GLY A C 1
ATOM 2013 O O . GLY A 1 262 ? -10.987 -0.287 -12.299 1.00 88.00 262 GLY A O 1
ATOM 2014 N N . GLY A 1 263 ? -10.348 1.198 -10.735 1.00 89.12 263 GLY A N 1
ATOM 2015 C CA . GLY A 1 263 ? -8.945 0.798 -10.726 1.00 89.12 263 GLY A CA 1
ATOM 2016 C C . GLY A 1 263 ? -8.261 0.897 -9.365 1.00 89.12 263 GLY A C 1
ATOM 2017 O O . GLY A 1 263 ? -8.694 1.614 -8.469 1.00 89.12 263 GLY A O 1
ATOM 2018 N N . TYR A 1 264 ? -7.148 0.178 -9.206 1.00 90.81 264 TYR A N 1
ATOM 2019 C CA . TYR A 1 264 ? -6.264 0.364 -8.053 1.00 90.81 264 TYR A CA 1
ATOM 2020 C C . TYR A 1 264 ? -5.368 1.582 -8.253 1.00 90.81 264 TYR A C 1
ATOM 2022 O O . TYR A 1 264 ? -4.612 1.644 -9.224 1.00 90.81 264 TYR A O 1
ATOM 2030 N N . HIS A 1 265 ? -5.379 2.485 -7.279 1.00 90.94 265 HIS A N 1
ATOM 2031 C CA . HIS A 1 265 ? -4.507 3.651 -7.230 1.00 90.94 265 HIS A CA 1
ATOM 2032 C C . HIS A 1 265 ? -3.579 3.577 -6.012 1.00 90.94 265 HIS A C 1
ATOM 2034 O O . HIS A 1 265 ? -4.044 3.226 -4.922 1.00 90.94 265 HIS A O 1
ATOM 2040 N N . PRO A 1 266 ? -2.281 3.908 -6.157 1.00 92.56 266 PRO A N 1
ATOM 2041 C CA . PRO A 1 266 ? -1.386 4.014 -5.014 1.00 92.56 266 PRO A CA 1
ATOM 2042 C C . PRO A 1 266 ? -1.836 5.163 -4.105 1.00 92.56 266 PRO A C 1
ATOM 2044 O O . PRO A 1 266 ? -2.152 6.258 -4.566 1.00 92.56 266 PRO A O 1
ATOM 2047 N N . ALA A 1 267 ? -1.843 4.906 -2.804 1.00 95.81 267 ALA A N 1
ATOM 2048 C CA . ALA A 1 267 ? -2.159 5.861 -1.762 1.00 95.81 267 ALA A CA 1
ATOM 2049 C C . ALA A 1 267 ? -1.206 5.634 -0.586 1.00 95.81 267 ALA A C 1
ATOM 2051 O O . ALA A 1 267 ? -1.188 4.569 0.033 1.00 95.81 267 ALA A O 1
ATOM 2052 N N . ASP A 1 268 ? -0.404 6.650 -0.290 1.00 96.25 268 ASP A N 1
ATOM 2053 C CA . ASP A 1 268 ? 0.612 6.584 0.752 1.00 96.25 268 ASP A CA 1
ATOM 2054 C C . ASP A 1 268 ? 0.188 7.428 1.963 1.00 96.25 268 ASP A C 1
ATOM 2056 O O . ASP A 1 268 ? 0.086 8.659 1.850 1.00 96.25 268 ASP A O 1
ATOM 2060 N N . PRO A 1 269 ? -0.144 6.784 3.096 1.00 95.81 269 PRO A N 1
ATOM 2061 C CA . PRO A 1 269 ? -0.469 7.464 4.345 1.00 95.81 269 PRO A CA 1
ATOM 2062 C C . PRO A 1 269 ? 0.780 7.829 5.165 1.00 95.81 269 PRO A C 1
ATOM 2064 O O . PRO A 1 269 ? 0.632 8.402 6.243 1.00 95.81 269 PRO A O 1
ATOM 2067 N N . THR A 1 270 ? 1.987 7.487 4.697 1.00 92.75 270 THR A N 1
ATOM 2068 C CA . THR A 1 270 ? 3.240 7.799 5.397 1.00 92.75 270 THR A CA 1
ATOM 2069 C C . THR A 1 270 ? 3.599 9.288 5.226 1.00 92.75 270 THR A C 1
ATOM 2071 O O . THR A 1 270 ? 3.578 9.761 4.087 1.00 92.75 270 THR A O 1
ATOM 2074 N N . PRO A 1 271 ? 3.917 10.027 6.312 1.00 89.19 271 PRO A N 1
ATOM 2075 C CA . PRO A 1 271 ? 4.339 11.432 6.250 1.00 89.19 271 PRO A CA 1
ATOM 2076 C C . PRO A 1 271 ? 5.696 11.664 5.572 1.00 89.19 271 PRO A C 1
ATOM 2078 O O . PRO A 1 271 ? 6.582 10.784 5.686 1.00 89.19 271 PRO A O 1
#

Nearest PDB structures (foldseek):
  6g49-assembly1_A  TM=7.107E-01  e=3.102E-15  Pseudomonas aeruginosa PAO1
  6g4h-assembly1_A  TM=7.334E-01  e=9.121E-15  Pseudomonas aeruginosa PAO1
  8rqc-assembly1_A  TM=1.247E-01  e=5.118E-02  Homo sapiens
  8rqc-assembly1_D  TM=1.352E-01  e=1.115E-01  Homo sapiens
  6bnb-assembly1_B  TM=1.306E-01  e=2.430E-01  Homo sapiens

Mean predicted aligned error: 9.7 Å

pLDDT: mean 78.3, std 21.81, range [22.53, 98.75]

Foldseek 3Di:
DDDDDDDPDDPDDDAQLFADDDPDDFKGKRAPDLWQDCVSCVVQLVFQAFFKWKLDAPALAFFAWWWLADDLLMTMGGGDDAAEAADPPDDPDPWMKMWGPPDQVHDRHDAQKHFDDWDADPVRTIMTTIDRHAFAFDDDPSLLDDDPVLLVVQQVVLCVQQPDDDLVSSLVSLLQCLQPQAAADSTGGDPPSDNRLVCQVPPDRYYHQQSQQVVSSSSSSSVPWGKIKTWHFRWDDQDPVPSITTGGSSRTGIFMWTDDPRHTDTGGSHD